Protein AF-A0A7V9E4V5-F1 (afdb_monomer)

Radius of gyration: 29.4 Å; Cα contacts (8 Å, |Δi|>4): 442; chains: 1; bounding box: 61×44×85 Å

Secondary structure (DSSP, 8-state):
-------BTB----HHHHHHHHHHHHTTS-TT----EE---SSTTSTTSHHHHHHT-TT-TTSHHHHHHHHHGGG-EEHHHHHHHTHHHHHT----HHHHHHHHTTPPPGGGBPPTTSS-TTSB-HHHHHHHHHHHHHHHHTTTSS-S--SPBPEEEEEEEESSSEETT--BEEEEEEEESSTT--PPP-SEEEEEETTEE-SS-EEPPTTSEEEPPPB--PPSEEEEEEEEE---SSB--EEEEEEEEEEPP-

Mean predicted aligned error: 14.16 Å

pLDDT: mean 85.59, std 14.86, range [28.33, 98.62]

Sequence (254 aa):
MNTNRKHAGDPLMDKDSIVPTLQEMAGRVPTGYFMPIGLTNGPDQGIGTAGHDAIVNLTKPDAVNVRMRAEFGSSYAEVRRYLVTDGLRVAGLEATLEDRQNIEDDIPPASLRVAPGGGNPAHLNDAGRRVTAAFLNERIRARGWVTVGEEKAASETVAFSTPNPSTKGQSMRVSVTVTSAAQTQSETPTGKIQFVVNGKPYGSPMTLKANGTLLSPQSSRLGVGTHFIRAEYSGDAIFGPSNSSFTHEVTAAP

Structure (mmCIF, N/CA/C/O backbone):
data_AF-A0A7V9E4V5-F1
#
_entry.id   AF-A0A7V9E4V5-F1
#
loop_
_atom_site.group_PDB
_atom_site.id
_atom_site.type_symbol
_atom_site.label_atom_id
_atom_site.label_alt_id
_atom_site.label_comp_id
_atom_site.label_asym_id
_atom_site.label_entity_id
_atom_site.label_seq_id
_atom_site.pdbx_PDB_ins_code
_atom_site.Cartn_x
_atom_site.Cartn_y
_atom_site.Cartn_z
_atom_site.occupancy
_atom_site.B_iso_or_equiv
_atom_site.auth_seq_id
_atom_site.auth_comp_id
_atom_site.auth_asym_id
_atom_site.auth_atom_id
_atom_site.pdbx_PDB_model_num
ATOM 1 N N . MET A 1 1 ? -3.814 -22.939 -14.344 1.00 31.19 1 MET A N 1
ATOM 2 C CA . MET A 1 1 ? -2.547 -23.408 -13.741 1.00 31.19 1 MET A CA 1
ATOM 3 C C . MET A 1 1 ? -1.412 -22.722 -14.477 1.00 31.19 1 MET A C 1
ATOM 5 O O . MET A 1 1 ? -1.300 -22.894 -15.680 1.00 31.19 1 MET A O 1
ATOM 9 N N . ASN A 1 2 ? -0.684 -21.852 -13.781 1.00 28.33 2 ASN A N 1
ATOM 10 C CA . ASN A 1 2 ? 0.340 -20.975 -14.341 1.00 28.33 2 ASN A CA 1
ATOM 11 C C . ASN A 1 2 ? 1.705 -21.663 -14.193 1.00 28.33 2 ASN A C 1
ATOM 13 O O . ASN A 1 2 ? 2.162 -21.850 -13.067 1.00 28.33 2 ASN A O 1
ATOM 17 N N . THR A 1 3 ? 2.332 -22.084 -15.291 1.00 32.09 3 THR A N 1
ATOM 18 C CA . THR A 1 3 ? 3.691 -22.639 -15.258 1.00 32.09 3 THR A CA 1
ATOM 19 C C . THR A 1 3 ? 4.656 -21.647 -15.885 1.00 32.09 3 THR A C 1
ATOM 21 O O . THR A 1 3 ? 4.879 -21.665 -17.092 1.00 32.09 3 THR A O 1
ATOM 24 N N . ASN A 1 4 ? 5.282 -20.827 -15.0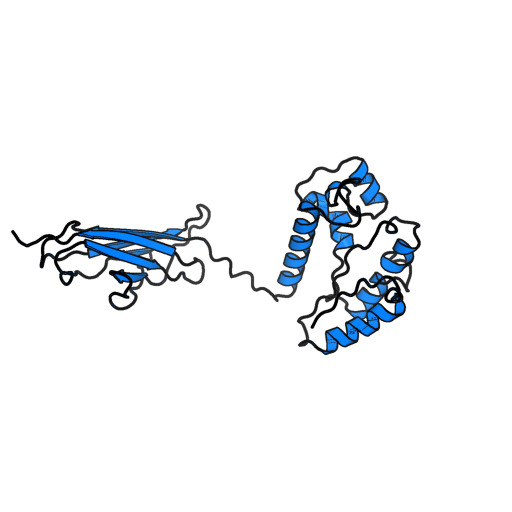39 1.00 35.34 4 ASN A N 1
ATOM 25 C CA . ASN A 1 4 ? 6.598 -20.267 -15.332 1.00 35.34 4 ASN A CA 1
ATOM 26 C C . ASN A 1 4 ? 7.592 -21.437 -15.418 1.00 35.34 4 ASN A C 1
ATOM 28 O O . ASN A 1 4 ? 8.194 -21.832 -14.420 1.00 35.34 4 ASN A O 1
ATOM 32 N N . ARG A 1 5 ? 7.729 -22.037 -16.603 1.00 36.16 5 ARG A N 1
ATOM 33 C CA . ARG A 1 5 ? 8.779 -23.016 -16.885 1.00 36.16 5 ARG A CA 1
ATOM 34 C C . ARG A 1 5 ? 10.072 -22.273 -17.190 1.00 36.16 5 ARG A C 1
ATOM 36 O O . ARG A 1 5 ? 10.269 -21.765 -18.284 1.00 36.16 5 ARG A O 1
ATOM 43 N N . LYS A 1 6 ? 10.988 -22.278 -16.225 1.00 41.62 6 LYS A N 1
ATOM 44 C CA . LYS A 1 6 ? 12.411 -22.401 -16.546 1.00 41.62 6 LYS A CA 1
ATOM 45 C C . LYS A 1 6 ? 12.689 -23.892 -16.744 1.00 41.62 6 LYS A C 1
ATOM 47 O O . LYS A 1 6 ? 13.015 -24.578 -15.780 1.00 41.62 6 LYS A O 1
ATOM 52 N N . HIS A 1 7 ? 12.526 -24.404 -17.961 1.00 35.44 7 HIS A N 1
ATOM 53 C CA . HIS A 1 7 ? 13.175 -25.653 -18.352 1.00 35.44 7 HIS A CA 1
ATOM 54 C C . HIS A 1 7 ? 14.399 -25.306 -19.188 1.00 35.44 7 HIS A C 1
ATOM 56 O O . HIS A 1 7 ? 14.300 -24.661 -20.227 1.00 35.44 7 HIS A O 1
ATOM 62 N N . ALA A 1 8 ? 15.569 -25.712 -18.699 1.00 33.88 8 ALA A N 1
ATOM 63 C CA . ALA A 1 8 ? 16.767 -25.767 -19.514 1.00 33.88 8 ALA A CA 1
ATOM 64 C C . ALA A 1 8 ? 16.475 -26.695 -20.706 1.00 33.88 8 ALA A C 1
ATOM 66 O O . ALA A 1 8 ? 16.274 -27.891 -20.504 1.00 33.88 8 ALA A O 1
ATOM 67 N N . GLY A 1 9 ? 16.376 -26.129 -21.911 1.00 37.72 9 GLY A N 1
ATOM 68 C CA . GLY A 1 9 ? 16.110 -26.868 -23.149 1.00 37.72 9 GLY A CA 1
ATOM 69 C C . GLY A 1 9 ? 14.864 -26.436 -23.930 1.00 37.72 9 GLY A C 1
ATOM 70 O O . GLY A 1 9 ? 14.785 -26.767 -25.108 1.00 37.72 9 GLY A O 1
ATOM 71 N N . ASP A 1 10 ? 13.940 -25.667 -23.342 1.00 41.62 10 ASP A N 1
ATOM 72 C CA . ASP A 1 10 ? 12.919 -24.977 -24.144 1.00 41.62 10 ASP A CA 1
ATOM 73 C C . ASP A 1 10 ? 13.597 -23.798 -24.863 1.00 41.62 10 ASP A C 1
ATOM 75 O O . ASP A 1 10 ? 14.379 -23.082 -24.220 1.00 41.62 10 ASP A O 1
ATOM 79 N N . PRO A 1 11 ? 13.357 -23.578 -26.174 1.00 41.12 11 PRO A N 1
ATOM 80 C CA . PRO A 1 11 ? 13.863 -22.386 -26.831 1.00 41.12 11 PRO A CA 1
ATOM 81 C C . PRO A 1 11 ? 13.361 -21.194 -26.026 1.00 41.12 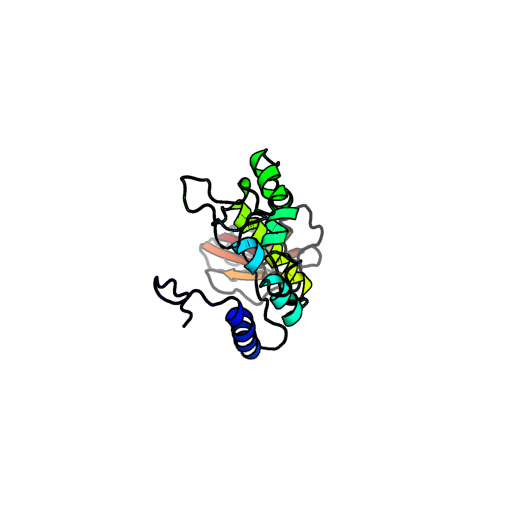11 PRO A C 1
ATOM 83 O O . PRO A 1 11 ? 12.164 -21.089 -25.740 1.00 41.12 11 PRO A O 1
ATOM 86 N N . LEU A 1 12 ? 14.296 -20.335 -25.605 1.00 47.41 12 LEU A N 1
ATOM 87 C CA . LEU A 1 12 ? 13.962 -19.012 -25.093 1.00 47.41 12 LEU A CA 1
ATOM 88 C C . LEU A 1 12 ? 12.853 -18.473 -25.983 1.00 47.41 12 LEU A C 1
ATOM 90 O O . LEU A 1 12 ? 12.985 -18.548 -27.204 1.00 47.41 12 LEU A O 1
ATOM 94 N N . MET A 1 13 ? 11.762 -18.018 -25.371 1.00 53.91 13 MET A N 1
ATOM 95 C CA . MET A 1 13 ? 10.663 -17.404 -26.095 1.00 53.91 13 MET A CA 1
ATOM 96 C C . MET A 1 13 ? 11.270 -16.385 -27.055 1.00 53.91 13 MET A C 1
ATOM 98 O O . MET A 1 13 ? 11.841 -15.386 -26.613 1.00 53.91 13 MET A O 1
ATOM 102 N N . ASP A 1 14 ? 11.263 -16.724 -28.344 1.00 71.69 14 ASP A N 1
ATOM 103 C CA . ASP A 1 14 ? 11.928 -15.927 -29.361 1.00 71.69 14 ASP A CA 1
ATOM 104 C C . ASP A 1 14 ? 11.329 -14.526 -29.292 1.00 71.69 14 ASP A C 1
ATOM 106 O O . ASP A 1 14 ? 10.117 -14.392 -29.079 1.00 71.69 14 ASP A O 1
ATOM 110 N N . LYS A 1 15 ? 12.150 -13.482 -29.437 1.00 72.62 15 LYS A N 1
ATOM 111 C CA . LYS A 1 15 ? 11.683 -12.093 -29.324 1.00 72.62 15 LYS A CA 1
ATOM 112 C C . LYS A 1 15 ? 10.497 -11.832 -30.257 1.00 72.62 15 LYS A C 1
ATOM 114 O O . LYS A 1 15 ? 9.609 -11.046 -29.926 1.00 72.62 15 LYS A O 1
ATOM 119 N N . ASP A 1 16 ? 10.436 -12.570 -31.366 1.00 81.12 16 ASP A N 1
ATOM 120 C CA . ASP A 1 16 ? 9.360 -12.506 -32.345 1.00 81.12 16 ASP A CA 1
ATOM 121 C C . ASP A 1 16 ? 8.036 -13.110 -31.870 1.00 81.12 16 ASP A C 1
ATOM 123 O O . ASP A 1 16 ? 6.979 -12.623 -32.272 1.00 81.12 16 ASP A O 1
ATOM 127 N N . SER A 1 17 ? 8.073 -14.054 -30.929 1.00 82.06 17 SER A N 1
ATOM 128 C CA . SER A 1 17 ? 6.900 -14.720 -30.344 1.00 82.06 17 SER A CA 1
ATOM 129 C C . SER A 1 17 ? 6.273 -13.993 -29.143 1.00 82.06 17 SER A C 1
ATOM 131 O O . SER A 1 17 ? 5.125 -14.270 -28.779 1.00 82.06 17 SER A O 1
ATOM 133 N N . ILE A 1 18 ? 6.988 -13.040 -28.532 1.00 83.56 18 ILE A N 1
ATOM 134 C CA . ILE A 1 18 ? 6.559 -12.382 -27.286 1.00 83.56 18 ILE A CA 1
ATOM 135 C C . ILE A 1 18 ? 5.277 -11.562 -27.488 1.00 83.56 18 ILE A C 1
ATOM 137 O O . ILE A 1 18 ? 4.320 -11.708 -26.725 1.00 83.56 18 ILE A O 1
ATOM 141 N N . VAL A 1 19 ? 5.245 -10.704 -28.513 1.00 86.88 19 VAL A N 1
ATOM 142 C CA . VAL A 1 19 ? 4.093 -9.823 -28.774 1.00 86.88 19 VAL A CA 1
ATOM 143 C C . VAL A 1 19 ? 2.829 -10.624 -29.122 1.00 86.88 19 VAL A C 1
ATOM 145 O O . VAL A 1 19 ? 1.825 -10.412 -28.439 1.00 86.88 19 VAL A O 1
ATOM 148 N N . PRO A 1 20 ? 2.863 -11.592 -30.065 1.00 88.06 20 PRO A N 1
ATOM 149 C CA . PRO A 1 20 ? 1.703 -12.440 -30.358 1.00 88.06 20 PRO A CA 1
ATOM 150 C C . PRO A 1 20 ? 1.135 -13.151 -29.127 1.00 88.06 20 PRO A C 1
ATOM 152 O O . PRO A 1 20 ? -0.077 -13.185 -28.920 1.00 88.06 20 PRO A O 1
ATOM 155 N N . THR A 1 21 ? 2.008 -13.667 -28.260 1.00 88.06 21 THR A N 1
ATOM 156 C CA . THR A 1 21 ? 1.562 -14.353 -27.041 1.00 88.06 21 THR A CA 1
ATOM 157 C C . THR A 1 21 ? 0.840 -13.395 -26.095 1.00 88.06 21 THR A C 1
ATOM 159 O O . THR A 1 21 ? -0.207 -13.727 -25.539 1.00 88.06 21 THR A O 1
ATOM 162 N N . LEU A 1 22 ? 1.364 -12.183 -25.903 1.00 87.62 22 LEU A N 1
ATOM 163 C CA . LEU A 1 22 ? 0.723 -11.208 -25.023 1.00 87.62 22 LEU A CA 1
ATOM 164 C C . LEU A 1 22 ? -0.592 -10.673 -25.590 1.00 87.62 22 LEU A C 1
ATOM 166 O O . LEU A 1 22 ? -1.492 -10.384 -24.803 1.00 87.62 22 LEU A O 1
ATOM 170 N N . GLN A 1 23 ? -0.743 -10.591 -26.914 1.00 88.25 23 GLN A N 1
ATOM 171 C CA . GLN A 1 23 ? -2.032 -10.292 -27.546 1.00 88.25 23 GLN A CA 1
ATOM 172 C C . GLN A 1 23 ? -3.068 -11.377 -27.224 1.00 88.25 23 GLN A C 1
ATOM 174 O O . GLN A 1 23 ? -4.185 -11.057 -26.818 1.00 88.25 23 GLN A O 1
ATOM 179 N N . GLU A 1 24 ? -2.692 -12.657 -27.322 1.00 89.56 24 GLU A N 1
ATOM 180 C CA . GLU A 1 24 ? -3.571 -13.776 -26.956 1.00 89.56 24 GLU A CA 1
ATOM 181 C C . GLU A 1 24 ? -3.987 -13.703 -25.478 1.00 89.56 24 GLU A C 1
ATOM 183 O O . GLU A 1 24 ? -5.158 -13.882 -25.139 1.00 89.56 24 GLU A O 1
ATOM 188 N N . MET A 1 25 ? -3.042 -13.395 -24.586 1.00 87.75 25 MET A N 1
ATOM 189 C CA . MET A 1 25 ? -3.323 -13.225 -23.159 1.00 87.75 25 MET A CA 1
ATOM 190 C C . MET A 1 25 ? -4.234 -12.022 -22.889 1.00 87.75 25 MET A C 1
ATOM 192 O O . MET A 1 25 ? -5.170 -12.135 -22.098 1.00 87.75 25 MET A O 1
ATOM 196 N N . ALA A 1 26 ? -3.994 -10.888 -23.553 1.00 85.44 26 ALA A N 1
ATOM 197 C CA . ALA A 1 26 ? -4.815 -9.687 -23.426 1.00 85.44 26 ALA A CA 1
ATOM 198 C C . ALA A 1 26 ? -6.248 -9.915 -23.938 1.00 85.44 26 ALA A C 1
ATOM 200 O O . ALA A 1 26 ? -7.198 -9.438 -23.325 1.00 85.44 26 ALA A O 1
ATOM 201 N N . GLY A 1 27 ? -6.425 -10.714 -24.995 1.00 85.88 27 GLY A N 1
ATOM 202 C CA . GLY A 1 27 ? -7.744 -11.095 -25.511 1.00 85.88 27 GLY A CA 1
ATOM 203 C C . GLY A 1 27 ? -8.573 -11.967 -24.558 1.00 85.88 27 GLY A C 1
ATOM 204 O O . GLY A 1 27 ? -9.780 -12.102 -24.747 1.00 85.88 27 GLY A O 1
ATOM 205 N N . ARG A 1 28 ? -7.955 -12.551 -23.521 1.00 87.94 28 ARG A N 1
ATOM 206 C CA . ARG A 1 28 ? -8.626 -13.395 -22.514 1.00 87.94 28 ARG A CA 1
ATOM 207 C C . ARG A 1 28 ? -9.097 -12.636 -21.276 1.00 87.94 28 ARG A C 1
ATOM 209 O O . ARG A 1 28 ? -9.729 -13.245 -20.413 1.00 87.94 28 ARG A O 1
ATOM 216 N N . VAL A 1 29 ? -8.786 -11.348 -21.151 1.00 82.62 29 VAL A N 1
ATOM 217 C CA . VAL A 1 29 ? -9.169 -10.535 -19.989 1.00 82.62 29 VAL A CA 1
ATOM 218 C C . VAL A 1 29 ? -10.148 -9.427 -20.382 1.00 82.62 29 VAL A C 1
ATOM 220 O O . VAL A 1 29 ? -10.146 -8.994 -21.535 1.00 82.62 29 VAL A O 1
ATOM 223 N N . PRO A 1 30 ? -10.998 -8.946 -19.451 1.00 72.19 30 PRO A N 1
ATOM 224 C CA . PRO A 1 30 ? -11.880 -7.820 -19.726 1.00 72.19 30 PRO A CA 1
ATOM 225 C C . PRO A 1 30 ? -11.095 -6.610 -20.239 1.00 72.19 30 PRO A C 1
ATOM 227 O O . PRO A 1 30 ? -10.013 -6.283 -19.737 1.00 72.19 30 PRO A O 1
ATOM 230 N N . THR A 1 31 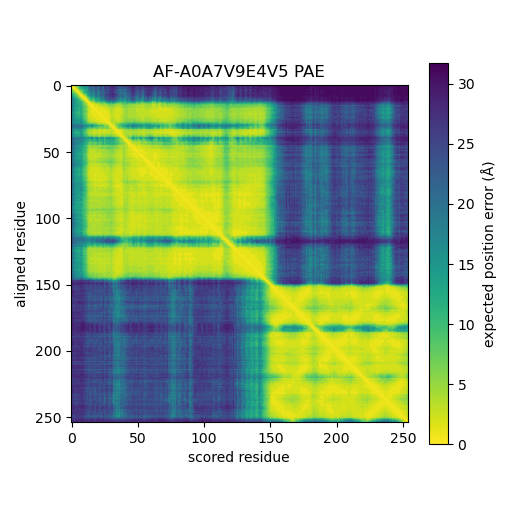? -11.659 -5.929 -21.234 1.00 68.00 31 THR A N 1
ATOM 231 C CA . THR A 1 31 ? -11.061 -4.739 -21.842 1.00 68.00 31 THR A CA 1
ATOM 232 C C . THR A 1 31 ? -10.723 -3.702 -20.772 1.00 68.00 31 THR A C 1
ATOM 234 O O . THR A 1 31 ? -11.595 -3.300 -20.004 1.00 68.00 31 THR A O 1
ATOM 237 N N . GLY A 1 32 ? -9.462 -3.265 -20.731 1.00 65.94 32 GLY A N 1
ATOM 238 C CA . GLY A 1 32 ? -9.001 -2.214 -19.820 1.00 65.94 32 GLY A CA 1
ATOM 239 C C . GLY A 1 32 ? -8.363 -2.683 -18.508 1.00 65.94 32 GLY A C 1
ATOM 240 O O . GLY A 1 32 ? -7.967 -1.818 -17.735 1.00 65.94 32 GLY A O 1
ATOM 241 N N . TYR A 1 33 ? -8.201 -3.993 -18.270 1.00 75.44 33 TYR A N 1
ATOM 242 C CA . TYR A 1 33 ? -7.586 -4.550 -17.046 1.00 75.44 33 TYR A CA 1
ATOM 243 C C . TYR A 1 33 ? -6.310 -5.370 -17.296 1.00 75.44 33 TYR A C 1
ATOM 245 O O . TYR A 1 33 ? -6.050 -6.365 -16.620 1.00 75.44 33 TYR A O 1
ATOM 253 N N . PHE A 1 34 ? -5.486 -4.970 -18.264 1.00 86.44 34 PHE A N 1
ATOM 254 C CA . PHE A 1 34 ? -4.180 -5.592 -18.485 1.00 86.44 34 PHE A CA 1
ATOM 255 C C . PHE A 1 34 ? -3.063 -4.556 -18.530 1.00 86.44 34 PHE A C 1
ATOM 257 O O . PHE A 1 34 ? -3.222 -3.454 -19.053 1.00 86.44 34 PHE A O 1
ATOM 264 N N . MET A 1 35 ? -1.915 -4.926 -17.970 1.00 88.81 35 MET A N 1
ATOM 265 C CA . MET A 1 35 ? -0.687 -4.141 -18.008 1.00 88.81 35 MET A CA 1
ATOM 266 C C . MET A 1 35 ? 0.461 -5.095 -18.318 1.00 88.81 35 MET A C 1
ATOM 268 O O . MET A 1 35 ? 0.899 -5.813 -17.418 1.00 88.81 35 MET A O 1
ATOM 272 N N . PRO A 1 36 ? 0.951 -5.154 -19.565 1.00 89.44 36 PRO A N 1
ATOM 273 C CA . PRO A 1 36 ? 2.170 -5.882 -19.857 1.00 89.44 36 PRO A CA 1
ATOM 274 C C . PRO A 1 36 ? 3.335 -5.125 -19.215 1.00 89.44 36 PRO A C 1
ATOM 276 O O . PRO A 1 36 ? 3.460 -3.906 -19.372 1.00 89.44 36 PRO A O 1
ATOM 279 N N . ILE A 1 37 ? 4.153 -5.844 -18.449 1.00 87.12 37 ILE A N 1
ATOM 280 C CA . ILE A 1 37 ? 5.239 -5.262 -17.661 1.00 87.12 37 ILE A CA 1
ATOM 281 C C . ILE A 1 37 ? 6.570 -5.729 -18.237 1.00 87.12 37 ILE A C 1
ATOM 283 O O . ILE A 1 37 ? 6.878 -6.920 -18.227 1.00 87.12 37 ILE A O 1
ATOM 287 N N . GLY A 1 38 ? 7.371 -4.774 -18.702 1.00 83.88 38 GLY A N 1
ATOM 288 C CA . GLY A 1 38 ? 8.771 -4.995 -19.036 1.00 83.88 38 GLY A CA 1
ATOM 289 C C . GLY A 1 38 ? 9.636 -4.864 -17.787 1.00 83.88 38 GLY A C 1
ATOM 290 O O . GLY A 1 38 ? 9.752 -3.770 -17.226 1.00 83.88 38 GLY A O 1
ATOM 291 N N . LEU A 1 39 ? 10.254 -5.965 -17.359 1.00 77.62 39 LEU A N 1
ATOM 292 C CA . LEU A 1 39 ? 11.250 -5.991 -16.287 1.00 77.62 39 LEU A CA 1
ATOM 293 C C . LEU A 1 39 ? 12.584 -6.520 -16.825 1.00 77.62 39 LEU A C 1
ATOM 295 O O . LEU A 1 39 ? 12.635 -7.263 -17.801 1.00 77.62 39 LEU A O 1
ATOM 299 N N . THR A 1 40 ? 13.667 -6.120 -16.171 1.00 67.88 40 THR A N 1
ATOM 300 C CA . THR A 1 40 ? 15.037 -6.539 -16.466 1.00 67.88 40 THR A CA 1
ATOM 301 C C . THR A 1 40 ? 15.229 -8.049 -16.475 1.00 67.88 40 THR A C 1
ATOM 303 O O . THR A 1 40 ? 14.746 -8.749 -15.584 1.00 67.88 40 THR A O 1
ATOM 306 N N . ASN A 1 41 ? 16.044 -8.524 -17.416 1.00 60.53 41 ASN A N 1
ATOM 307 C CA . ASN A 1 41 ? 16.534 -9.892 -17.457 1.00 60.53 41 ASN A CA 1
ATOM 308 C C . ASN A 1 41 ? 18.039 -9.924 -17.788 1.00 60.53 41 ASN A C 1
ATOM 310 O O . ASN A 1 41 ? 18.448 -9.568 -18.888 1.00 60.53 41 ASN A O 1
ATOM 314 N N . GLY A 1 42 ? 18.868 -10.306 -16.816 1.00 61.25 42 GLY A N 1
ATOM 315 C CA . GLY A 1 42 ? 20.248 -10.754 -17.045 1.00 61.25 42 GLY A CA 1
ATOM 316 C C . GLY A 1 42 ? 21.360 -9.697 -17.211 1.00 61.25 42 GLY A C 1
ATOM 317 O O . GLY A 1 42 ? 21.079 -8.502 -17.284 1.00 61.25 42 GLY A O 1
ATOM 318 N N . PRO A 1 43 ? 22.625 -10.164 -17.246 1.00 60.53 43 PRO A N 1
ATOM 319 C CA . PRO A 1 43 ? 23.842 -9.345 -17.338 1.00 60.53 43 PRO A CA 1
ATOM 320 C C . PRO A 1 43 ? 24.083 -8.693 -18.716 1.00 60.53 43 PRO A C 1
ATOM 322 O O . PRO A 1 43 ? 24.804 -7.703 -18.784 1.00 60.53 43 PRO A O 1
ATOM 325 N N . ASP A 1 44 ? 23.442 -9.165 -19.791 1.00 71.88 44 ASP A N 1
ATOM 326 C CA . ASP A 1 44 ? 23.601 -8.639 -21.162 1.00 71.88 44 ASP A CA 1
ATOM 327 C C . ASP A 1 44 ? 22.710 -7.411 -21.436 1.00 71.88 44 ASP A C 1
ATOM 329 O O . ASP A 1 44 ? 21.965 -7.363 -22.413 1.00 71.88 44 ASP A O 1
ATOM 333 N N . GLN A 1 45 ? 22.715 -6.437 -20.525 1.00 75.38 45 GLN A N 1
ATOM 334 C CA . GLN A 1 45 ? 21.817 -5.274 -20.575 1.00 75.38 45 GLN A CA 1
ATOM 335 C C . GLN A 1 45 ? 22.506 -3.933 -20.783 1.00 75.38 45 GLN A C 1
ATOM 337 O O . GLN A 1 45 ? 21.800 -2.937 -20.937 1.00 75.38 45 GLN A O 1
ATOM 342 N N . GLY A 1 46 ? 23.836 -3.891 -20.753 1.00 83.31 46 GLY A N 1
ATOM 343 C CA . GLY A 1 46 ? 24.583 -2.663 -21.001 1.00 83.31 46 GLY A CA 1
ATOM 344 C C . GLY A 1 46 ? 24.501 -2.229 -22.456 1.00 83.31 46 GLY A C 1
ATOM 345 O O . GLY A 1 46 ? 24.383 -3.071 -23.354 1.00 83.31 46 GLY A O 1
ATOM 346 N N . ILE A 1 47 ? 24.593 -0.922 -22.689 1.00 87.50 47 ILE A N 1
ATOM 347 C CA . ILE A 1 47 ? 24.742 -0.363 -24.037 1.00 87.50 47 ILE A CA 1
ATOM 348 C C . ILE A 1 47 ? 25.857 -1.110 -24.790 1.00 87.50 47 ILE A C 1
ATOM 350 O O . ILE A 1 47 ? 26.939 -1.352 -24.260 1.00 87.50 47 ILE A O 1
ATOM 354 N N . GLY A 1 48 ? 25.574 -1.504 -26.035 1.00 85.62 48 GLY A N 1
ATOM 355 C CA . GLY A 1 48 ? 26.513 -2.232 -26.897 1.00 85.62 48 GLY A CA 1
ATOM 356 C C . GLY A 1 48 ? 26.465 -3.760 -26.775 1.00 85.62 48 GLY A C 1
ATOM 357 O O . GLY A 1 48 ? 27.142 -4.450 -27.536 1.00 85.62 48 GLY A O 1
ATOM 358 N N . THR A 1 49 ? 25.653 -4.311 -25.870 1.00 86.12 49 THR A N 1
ATOM 359 C CA . THR A 1 49 ? 25.409 -5.761 -25.790 1.00 86.12 49 THR A CA 1
ATOM 360 C C . THR A 1 49 ? 24.277 -6.202 -26.726 1.00 86.12 49 THR A C 1
ATOM 362 O O . THR A 1 49 ? 23.348 -5.446 -27.011 1.00 86.12 49 THR A O 1
ATOM 365 N N . ALA A 1 50 ? 24.305 -7.464 -27.169 1.00 83.56 50 ALA A N 1
ATOM 366 C CA . ALA A 1 50 ? 23.243 -8.027 -28.011 1.00 83.56 50 ALA A CA 1
ATOM 367 C C . ALA A 1 50 ? 21.875 -8.063 -27.301 1.00 83.56 50 ALA A C 1
ATOM 369 O O . ALA A 1 50 ? 20.839 -7.887 -27.943 1.00 83.56 50 ALA A O 1
ATOM 370 N N . GLY A 1 51 ? 21.861 -8.267 -25.978 1.00 81.00 51 GLY A N 1
ATOM 371 C CA . GLY A 1 51 ? 20.634 -8.252 -25.181 1.00 81.00 51 GLY A CA 1
ATOM 372 C C . GLY A 1 51 ? 20.031 -6.851 -25.050 1.00 81.00 51 GLY A C 1
ATOM 373 O O . GLY A 1 51 ? 18.812 -6.701 -25.176 1.00 81.00 51 GLY A O 1
ATOM 374 N N . HIS A 1 52 ? 20.862 -5.813 -24.890 1.00 85.56 52 HIS A N 1
ATOM 375 C CA . HIS A 1 52 ? 20.408 -4.418 -24.944 1.00 85.56 52 HIS A CA 1
ATOM 376 C C . HIS A 1 52 ? 19.781 -4.088 -26.297 1.00 85.56 52 HIS A C 1
ATOM 378 O O . HIS A 1 52 ? 18.655 -3.594 -26.330 1.00 85.56 52 HIS A O 1
ATOM 384 N N . ASP A 1 53 ? 20.434 -4.457 -27.400 1.00 87.06 53 ASP A N 1
ATOM 385 C CA . ASP A 1 53 ? 19.907 -4.242 -28.752 1.00 87.06 53 ASP A CA 1
ATOM 386 C C . ASP A 1 53 ? 18.582 -4.979 -28.999 1.00 87.06 53 ASP A C 1
ATOM 388 O O . ASP A 1 53 ? 17.658 -4.416 -29.585 1.00 87.06 53 ASP A O 1
ATOM 392 N N . ALA A 1 54 ? 18.460 -6.221 -28.526 1.00 84.00 54 ALA A N 1
ATOM 393 C CA . ALA A 1 54 ? 17.267 -7.034 -28.739 1.00 84.00 54 ALA A CA 1
ATOM 394 C C . ALA A 1 54 ? 16.057 -6.584 -27.904 1.00 84.00 54 ALA A C 1
ATOM 396 O O . ALA A 1 54 ? 14.915 -6.778 -28.325 1.00 84.00 54 ALA A O 1
ATOM 397 N N . ILE A 1 55 ? 16.276 -6.020 -26.714 1.00 83.19 55 ILE A N 1
ATOM 398 C CA . ILE A 1 55 ? 15.197 -5.747 -25.754 1.00 83.19 55 ILE A CA 1
ATOM 399 C C . ILE A 1 55 ? 14.938 -4.249 -25.602 1.00 83.19 55 ILE A C 1
ATOM 401 O O . ILE A 1 55 ? 13.782 -3.826 -25.615 1.00 83.19 55 ILE A O 1
ATOM 405 N N . VAL A 1 56 ? 15.995 -3.455 -25.438 1.00 85.12 56 VAL A N 1
ATOM 406 C CA . VAL A 1 56 ? 15.932 -2.101 -24.872 1.00 85.12 56 VAL A CA 1
ATOM 407 C C . VAL A 1 56 ? 16.168 -1.015 -25.910 1.00 85.12 56 VAL A C 1
ATOM 409 O O . VAL A 1 56 ? 15.524 0.030 -25.829 1.00 85.12 56 VAL A O 1
ATOM 412 N N . ASN A 1 57 ? 17.085 -1.227 -26.856 1.00 87.81 57 ASN A N 1
ATOM 413 C CA . ASN A 1 57 ? 17.548 -0.186 -27.764 1.00 87.81 57 ASN A CA 1
ATOM 414 C C . ASN A 1 57 ? 16.392 0.400 -28.591 1.00 87.81 57 ASN A C 1
ATOM 416 O O . ASN A 1 57 ? 15.948 -0.169 -29.585 1.00 87.81 57 ASN A O 1
ATOM 420 N N . LEU A 1 58 ? 15.937 1.592 -28.198 1.00 84.12 58 LEU A N 1
ATOM 421 C CA . LEU A 1 58 ? 14.778 2.255 -28.799 1.00 84.12 58 LEU A CA 1
ATOM 422 C C . LEU A 1 58 ? 15.022 2.718 -30.243 1.00 84.12 58 LEU A C 1
ATOM 424 O O . LEU A 1 58 ? 14.077 3.106 -30.924 1.00 84.12 58 LEU A O 1
ATOM 428 N N . THR A 1 59 ? 16.271 2.684 -30.713 1.00 88.88 59 THR A N 1
ATOM 429 C CA . THR A 1 59 ? 16.617 2.983 -32.110 1.00 88.88 59 THR A CA 1
ATOM 430 C C . THR A 1 59 ? 16.440 1.776 -33.034 1.00 88.88 59 THR A C 1
ATOM 432 O O . THR A 1 59 ? 16.430 1.942 -34.253 1.00 88.88 59 THR A O 1
ATOM 435 N N . LYS A 1 60 ? 16.278 0.567 -32.478 1.00 89.31 60 LYS A N 1
ATOM 436 C CA . LYS A 1 60 ? 16.058 -0.677 -33.220 1.00 89.31 60 LYS A CA 1
ATOM 437 C C . LYS A 1 60 ? 14.552 -0.950 -33.329 1.00 89.31 60 LYS A C 1
ATOM 439 O O . LYS A 1 60 ? 13.915 -1.210 -32.308 1.00 89.31 60 LYS A O 1
ATOM 444 N N . PRO A 1 61 ? 13.951 -0.917 -34.534 1.00 89.38 61 PRO A N 1
ATOM 445 C CA . PRO A 1 61 ? 12.510 -1.138 -34.698 1.00 89.38 61 PRO A CA 1
ATOM 446 C C . PRO A 1 61 ? 12.029 -2.515 -34.221 1.00 89.38 61 PRO A C 1
ATOM 448 O O . PRO A 1 61 ? 10.871 -2.677 -33.843 1.00 89.38 61 PRO A O 1
ATOM 451 N N . ASP A 1 62 ? 12.915 -3.509 -34.243 1.00 86.56 62 ASP A N 1
ATOM 452 C CA . ASP A 1 62 ? 12.651 -4.892 -33.858 1.00 86.56 62 ASP A CA 1
ATOM 453 C C . ASP A 1 62 ? 12.915 -5.178 -32.370 1.00 86.56 62 ASP A C 1
ATOM 455 O O . ASP A 1 62 ? 12.661 -6.298 -31.915 1.00 86.56 62 ASP A O 1
ATOM 459 N N . ALA A 1 63 ? 13.381 -4.188 -31.598 1.00 87.94 63 ALA A N 1
ATOM 460 C CA . ALA A 1 63 ? 13.559 -4.338 -30.161 1.00 87.94 63 ALA A CA 1
ATOM 461 C C . ALA A 1 63 ? 12.217 -4.588 -29.460 1.00 87.94 63 ALA A C 1
ATOM 463 O O . ALA A 1 63 ? 11.195 -3.962 -29.770 1.00 87.94 63 ALA A O 1
ATOM 464 N N . VAL A 1 64 ? 12.221 -5.477 -28.463 1.00 87.69 64 VAL A N 1
ATOM 465 C CA . VAL A 1 64 ? 11.004 -5.878 -27.736 1.00 87.69 64 VAL A CA 1
ATOM 466 C C . VAL A 1 64 ? 10.275 -4.664 -27.157 1.00 87.69 64 VAL A C 1
ATOM 468 O O . VAL A 1 64 ? 9.071 -4.537 -27.361 1.00 87.69 64 VAL A O 1
ATOM 471 N N . ASN A 1 65 ? 10.973 -3.725 -26.509 1.00 87.94 65 ASN A N 1
ATOM 472 C CA . ASN A 1 65 ? 10.334 -2.543 -25.922 1.00 87.94 65 ASN A CA 1
ATOM 473 C C . ASN A 1 65 ? 9.674 -1.633 -26.965 1.00 87.94 65 ASN A C 1
ATOM 475 O O . ASN A 1 65 ? 8.615 -1.068 -26.687 1.00 87.94 65 ASN A O 1
ATOM 479 N N . VAL A 1 66 ? 10.257 -1.505 -28.161 1.00 90.81 66 VAL A N 1
ATOM 480 C CA . VAL A 1 66 ? 9.669 -0.721 -29.258 1.00 90.81 66 VAL A CA 1
ATOM 481 C C . VAL A 1 66 ? 8.376 -1.377 -29.728 1.00 90.81 66 VAL A C 1
ATOM 483 O O . VAL A 1 66 ? 7.337 -0.719 -29.796 1.00 90.81 66 VAL A O 1
ATOM 486 N N . ARG A 1 67 ? 8.406 -2.693 -29.953 1.00 92.19 67 ARG A N 1
ATOM 487 C CA . ARG A 1 67 ? 7.235 -3.462 -30.389 1.00 92.19 67 ARG A CA 1
ATOM 488 C C . ARG A 1 67 ? 6.120 -3.472 -29.342 1.00 92.19 67 ARG A C 1
ATOM 490 O O . ARG A 1 67 ? 4.965 -3.265 -29.689 1.00 92.19 67 ARG A O 1
ATOM 497 N N . MET A 1 68 ? 6.454 -3.637 -28.061 1.00 91.56 68 MET A N 1
ATOM 498 C CA . MET A 1 68 ? 5.482 -3.588 -26.960 1.00 91.56 68 MET A CA 1
ATOM 499 C C . MET A 1 68 ? 4.806 -2.224 -26.838 1.00 91.56 68 MET A C 1
ATOM 501 O O . MET A 1 68 ? 3.602 -2.154 -26.603 1.00 91.56 68 MET A O 1
ATOM 505 N N . ARG A 1 69 ? 5.568 -1.133 -26.995 1.00 91.31 69 ARG A N 1
ATOM 506 C CA . ARG A 1 69 ? 5.020 0.231 -26.985 1.00 91.31 69 ARG A CA 1
ATOM 507 C C . ARG A 1 69 ? 4.105 0.475 -28.181 1.00 91.31 69 ARG A C 1
ATOM 509 O O . ARG A 1 69 ? 3.063 1.095 -28.000 1.00 91.31 69 ARG A O 1
ATOM 516 N N . ALA A 1 70 ? 4.482 -0.007 -29.365 1.00 92.56 70 ALA A N 1
ATOM 517 C CA . ALA A 1 70 ? 3.658 0.104 -30.566 1.00 92.56 70 ALA A CA 1
ATOM 518 C C . ALA A 1 70 ? 2.340 -0.675 -30.429 1.00 92.56 70 ALA A C 1
ATOM 520 O O . ALA A 1 70 ? 1.289 -0.157 -30.787 1.00 92.56 70 ALA A O 1
ATOM 521 N N . GLU A 1 71 ? 2.398 -1.881 -29.862 1.00 91.94 71 GLU A N 1
ATOM 522 C CA . GLU A 1 71 ? 1.236 -2.756 -29.708 1.00 91.94 71 GLU A CA 1
ATOM 523 C C . GLU A 1 71 ? 0.293 -2.306 -28.584 1.00 91.94 71 GLU A C 1
ATOM 525 O O . GLU A 1 71 ? -0.911 -2.163 -28.775 1.00 91.94 71 GLU A O 1
ATOM 530 N N . PHE A 1 72 ? 0.829 -2.085 -27.382 1.00 90.12 72 PHE A N 1
ATOM 531 C CA . PHE A 1 72 ? 0.018 -1.912 -26.175 1.00 90.12 72 PHE A CA 1
ATOM 532 C C . PHE A 1 72 ? -0.082 -0.456 -25.711 1.00 90.12 72 PHE A C 1
ATOM 534 O O . PHE A 1 72 ? -0.800 -0.171 -24.750 1.00 90.12 72 PHE A O 1
ATOM 541 N N . GLY A 1 73 ? 0.628 0.475 -26.354 1.00 89.75 73 GLY A N 1
ATOM 542 C CA . GLY A 1 73 ? 0.549 1.907 -26.079 1.00 89.75 73 GLY A CA 1
ATOM 543 C C . GLY A 1 73 ? 0.674 2.243 -24.591 1.00 89.75 73 GLY A C 1
ATOM 544 O O . GLY A 1 73 ? 1.610 1.824 -23.906 1.00 89.75 73 GLY A O 1
ATOM 545 N N . SER A 1 74 ? -0.306 2.984 -24.068 1.00 84.88 74 SER A N 1
ATOM 546 C CA . SER A 1 74 ? -0.348 3.394 -22.661 1.00 84.88 74 SER A CA 1
ATOM 547 C C . SER A 1 74 ? -0.560 2.235 -21.680 1.00 84.88 74 SER A C 1
ATOM 549 O O . SER A 1 74 ? -0.309 2.418 -20.487 1.00 84.88 74 SER A O 1
ATOM 551 N N . SER A 1 75 ? -0.974 1.046 -22.135 1.00 87.19 75 SER A N 1
ATOM 552 C CA . SER A 1 75 ? -1.104 -0.165 -21.311 1.00 87.19 75 SER A CA 1
ATOM 553 C C . SER A 1 75 ? 0.247 -0.809 -20.995 1.00 87.19 75 SER A C 1
ATOM 555 O O . SER A 1 75 ? 0.382 -1.419 -19.935 1.00 87.19 75 SER A O 1
ATOM 557 N N . TYR A 1 76 ? 1.273 -0.615 -21.829 1.00 90.56 76 TYR A N 1
ATOM 558 C CA . TYR A 1 76 ? 2.625 -1.090 -21.534 1.00 90.56 76 TYR A CA 1
ATOM 559 C C . TYR A 1 76 ? 3.274 -0.285 -20.398 1.00 90.56 76 TYR A C 1
ATOM 561 O O . TYR A 1 76 ? 3.121 0.937 -20.304 1.00 90.56 76 TYR A O 1
ATOM 569 N N . ALA A 1 77 ? 4.002 -0.969 -19.515 1.00 90.38 77 ALA A N 1
ATOM 570 C CA . ALA A 1 77 ? 4.756 -0.346 -18.436 1.00 90.38 77 ALA A CA 1
ATOM 571 C C . ALA A 1 77 ? 6.180 -0.913 -18.371 1.00 90.38 77 ALA A C 1
ATOM 573 O O . ALA A 1 77 ? 6.384 -2.101 -18.129 1.00 90.38 77 ALA A O 1
ATOM 574 N N . GLU A 1 78 ? 7.174 -0.048 -18.563 1.00 89.44 78 GLU A N 1
ATOM 575 C CA . GLU A 1 78 ? 8.586 -0.428 -18.587 1.00 89.44 78 GLU A CA 1
ATOM 576 C C . GLU A 1 78 ? 9.270 -0.043 -17.270 1.00 89.44 78 GLU A C 1
ATOM 578 O O . GLU A 1 78 ? 9.725 1.086 -17.085 1.00 89.44 78 GLU A O 1
ATOM 583 N N . VAL A 1 79 ? 9.352 -1.000 -16.345 1.00 91.00 79 VAL A N 1
ATOM 584 C CA . VAL A 1 79 ? 9.912 -0.793 -14.998 1.00 91.00 79 VAL A CA 1
ATOM 585 C C . VAL A 1 79 ? 11.412 -0.508 -15.066 1.00 91.00 79 VAL A C 1
ATOM 587 O O . VAL A 1 79 ? 11.930 0.287 -14.286 1.00 91.00 79 VAL A O 1
ATOM 590 N N . ARG A 1 80 ? 12.122 -1.146 -16.008 1.00 88.56 80 ARG A N 1
ATOM 591 C CA . ARG A 1 80 ? 13.580 -1.011 -16.147 1.00 88.56 80 ARG A CA 1
ATOM 592 C C . ARG A 1 80 ? 14.004 0.446 -16.271 1.00 88.56 80 ARG A C 1
ATOM 594 O O . ARG A 1 80 ? 14.885 0.876 -15.536 1.00 88.56 80 ARG A O 1
ATOM 601 N N . ARG A 1 81 ? 13.388 1.201 -17.186 1.00 88.62 81 ARG A N 1
ATOM 602 C CA . ARG A 1 81 ? 13.764 2.599 -17.412 1.00 88.62 81 ARG A CA 1
ATOM 603 C C . ARG A 1 81 ? 13.590 3.430 -16.142 1.00 88.62 81 ARG A C 1
ATOM 605 O O . ARG A 1 81 ? 14.477 4.207 -15.821 1.00 88.62 81 ARG A O 1
ATOM 612 N N . TYR A 1 82 ? 12.514 3.190 -15.394 1.00 92.06 82 TYR A N 1
ATOM 613 C CA . TYR A 1 82 ? 12.254 3.860 -14.121 1.00 92.06 82 TYR A CA 1
ATOM 614 C C . TYR A 1 82 ? 13.294 3.519 -13.041 1.00 92.06 82 TYR A C 1
ATOM 616 O O . TYR A 1 82 ? 13.734 4.398 -12.305 1.00 92.06 82 TYR A O 1
ATOM 624 N N . LEU A 1 83 ? 13.748 2.261 -12.971 1.00 92.12 83 LEU A N 1
ATOM 625 C CA . LEU A 1 83 ? 14.850 1.869 -12.083 1.00 92.12 83 LEU A CA 1
ATOM 626 C C . LEU A 1 83 ? 16.151 2.620 -12.413 1.00 92.12 83 LEU A C 1
ATOM 628 O O . LEU A 1 83 ? 16.869 2.994 -11.490 1.00 92.12 83 LEU A O 1
ATOM 632 N N . VAL A 1 84 ? 16.436 2.849 -13.700 1.00 92.19 84 VAL A N 1
ATOM 633 C CA . VAL A 1 84 ? 17.628 3.578 -14.167 1.00 92.19 84 VAL A CA 1
ATOM 634 C C . VAL A 1 84 ? 17.533 5.073 -13.860 1.00 92.19 84 VAL A C 1
ATOM 636 O O . VAL A 1 84 ? 18.464 5.639 -13.301 1.00 92.19 84 VAL A O 1
ATOM 639 N N . THR A 1 85 ? 16.422 5.726 -14.211 1.00 90.38 85 THR A N 1
ATOM 640 C CA . THR A 1 85 ? 16.318 7.195 -14.142 1.00 90.38 85 THR A CA 1
ATOM 641 C C . THR A 1 85 ? 15.937 7.725 -12.770 1.00 90.38 85 THR A C 1
ATOM 643 O O . THR A 1 85 ? 16.422 8.775 -12.361 1.00 90.38 85 THR A O 1
ATOM 646 N N . ASP A 1 86 ? 15.065 7.013 -12.060 1.00 91.44 86 ASP A N 1
ATOM 647 C CA . ASP A 1 86 ? 14.408 7.510 -10.850 1.00 91.44 86 ASP A CA 1
ATOM 648 C C . ASP A 1 86 ? 14.664 6.629 -9.630 1.00 91.44 86 ASP A C 1
ATOM 650 O O . ASP A 1 86 ? 14.379 7.033 -8.502 1.00 91.44 86 ASP A O 1
ATOM 654 N N . GLY A 1 87 ? 15.204 5.427 -9.831 1.00 93.25 87 GLY A N 1
ATOM 655 C CA . GLY A 1 87 ? 15.204 4.392 -8.808 1.00 93.25 87 GLY A CA 1
ATOM 656 C C . GLY A 1 87 ? 15.932 4.778 -7.523 1.00 93.25 87 GLY A C 1
ATOM 657 O O . GLY A 1 87 ? 15.398 4.539 -6.444 1.00 93.25 87 GLY A O 1
ATOM 658 N N . LEU A 1 88 ? 17.099 5.425 -7.609 1.00 93.62 88 LEU A N 1
ATOM 659 C CA . LEU A 1 88 ? 17.843 5.870 -6.419 1.00 93.62 88 LEU A CA 1
ATOM 660 C C . LEU A 1 88 ? 17.088 6.950 -5.643 1.00 93.62 88 LEU A C 1
ATOM 662 O O . LEU A 1 88 ? 16.916 6.834 -4.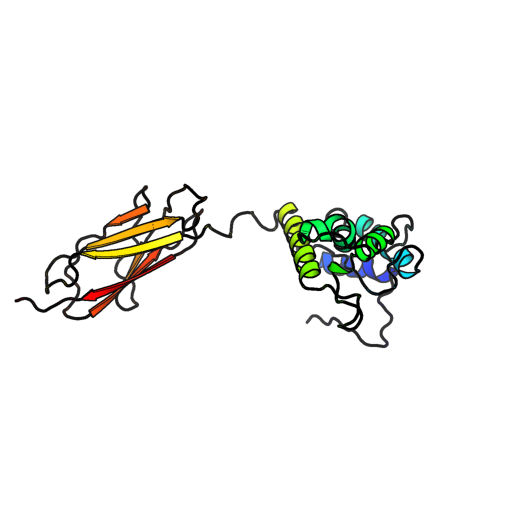431 1.00 93.62 88 LEU A O 1
ATOM 666 N N . ARG A 1 89 ? 16.551 7.946 -6.357 1.00 93.88 89 ARG A N 1
ATOM 667 C CA . ARG A 1 89 ? 15.740 9.023 -5.775 1.00 93.88 89 ARG A CA 1
ATOM 668 C C . ARG A 1 89 ? 14.515 8.459 -5.058 1.00 93.88 89 ARG A C 1
ATOM 670 O O . ARG A 1 89 ? 14.225 8.849 -3.934 1.00 93.88 89 ARG A O 1
ATOM 677 N N . VAL A 1 90 ? 13.805 7.530 -5.694 1.00 89.69 90 VAL A N 1
ATOM 678 C CA . VAL A 1 90 ? 12.611 6.878 -5.129 1.00 89.69 90 VAL A CA 1
ATOM 679 C C . VAL A 1 90 ? 12.969 5.993 -3.936 1.00 89.69 90 VAL A C 1
ATOM 681 O O . VAL A 1 90 ? 12.190 5.893 -2.991 1.00 89.69 90 VAL A O 1
ATOM 684 N N . ALA A 1 91 ? 14.144 5.366 -3.955 1.00 88.31 91 ALA A N 1
ATOM 685 C CA . ALA A 1 91 ? 14.649 4.578 -2.838 1.00 88.31 91 ALA A CA 1
ATOM 686 C C . ALA A 1 91 ? 15.200 5.431 -1.679 1.00 88.31 91 ALA A C 1
ATOM 688 O O . ALA A 1 91 ? 15.482 4.869 -0.622 1.00 88.31 91 ALA A O 1
ATOM 689 N N . GLY A 1 92 ? 15.359 6.749 -1.859 1.00 92.25 92 GLY A N 1
ATOM 690 C CA . GLY A 1 92 ? 16.002 7.629 -0.880 1.00 92.25 92 GLY A CA 1
ATOM 691 C C . GLY A 1 92 ? 17.492 7.326 -0.698 1.00 92.25 92 GLY A C 1
ATOM 692 O O . GLY A 1 92 ? 18.004 7.426 0.413 1.00 92.25 92 GLY A O 1
ATOM 693 N N . LEU A 1 93 ? 18.165 6.888 -1.766 1.00 92.19 93 LEU A N 1
ATOM 694 C CA . LEU A 1 93 ? 19.573 6.501 -1.758 1.00 92.19 93 LEU A CA 1
ATOM 695 C C . LEU A 1 93 ? 20.422 7.521 -2.516 1.00 92.19 93 LEU A C 1
ATOM 697 O O . LEU A 1 93 ? 20.060 7.954 -3.610 1.00 92.19 93 LEU A O 1
ATOM 701 N N . GLU A 1 94 ? 21.583 7.837 -1.954 1.00 94.12 94 GLU A N 1
ATOM 702 C CA . GLU A 1 94 ? 22.619 8.607 -2.639 1.00 94.12 94 GLU A CA 1
ATOM 703 C C . GLU A 1 94 ? 23.375 7.727 -3.641 1.00 94.12 94 GLU A C 1
ATOM 705 O O . GLU A 1 94 ? 23.645 6.552 -3.381 1.00 94.12 94 GLU A O 1
ATOM 710 N N . ALA A 1 95 ? 23.729 8.297 -4.794 1.00 95.62 95 ALA A N 1
ATOM 711 C CA . ALA A 1 95 ? 24.385 7.553 -5.862 1.00 95.62 95 ALA A CA 1
ATOM 712 C C . ALA A 1 95 ? 25.866 7.285 -5.558 1.00 95.62 95 ALA A C 1
ATOM 714 O O . ALA A 1 95 ? 26.659 8.207 -5.347 1.00 95.62 95 ALA A O 1
ATOM 715 N N . THR A 1 96 ? 26.272 6.017 -5.630 1.00 96.31 96 THR A N 1
ATOM 716 C CA . THR A 1 96 ? 27.691 5.641 -5.620 1.00 96.31 96 THR A CA 1
ATOM 717 C C . THR A 1 96 ? 28.366 5.936 -6.971 1.00 96.31 96 THR A C 1
ATOM 719 O O . THR A 1 96 ? 27.732 6.359 -7.942 1.00 96.31 96 THR A O 1
ATOM 722 N N . LEU A 1 97 ? 29.688 5.744 -7.063 1.00 95.81 97 LEU A N 1
ATOM 723 C CA . LEU A 1 97 ? 30.391 5.797 -8.356 1.00 95.81 97 LEU A CA 1
ATOM 724 C C . LEU A 1 97 ? 29.921 4.683 -9.299 1.00 95.81 97 LEU A C 1
ATOM 726 O O . LEU A 1 97 ? 29.661 4.944 -10.469 1.00 95.81 97 LEU A O 1
ATOM 730 N N . GLU A 1 98 ? 29.758 3.470 -8.773 1.00 92.62 98 GLU A N 1
ATOM 731 C CA . GLU A 1 98 ? 29.269 2.329 -9.546 1.00 92.62 98 GLU A CA 1
ATOM 732 C C . GLU A 1 98 ? 27.826 2.553 -10.019 1.00 92.62 98 GLU A C 1
ATOM 734 O O . GLU A 1 98 ? 27.483 2.216 -11.148 1.00 92.62 98 GLU A O 1
ATOM 739 N N . ASP A 1 99 ? 26.973 3.166 -9.196 1.00 94.50 99 ASP A N 1
ATOM 740 C CA . ASP A 1 99 ? 25.608 3.505 -9.602 1.00 94.50 99 ASP A CA 1
ATOM 741 C C . ASP A 1 99 ? 25.578 4.491 -10.768 1.00 94.50 99 ASP A C 1
ATOM 743 O O . ASP A 1 99 ? 24.813 4.294 -11.706 1.00 94.50 99 ASP A O 1
ATOM 747 N N . ARG A 1 100 ? 26.422 5.528 -10.731 1.00 95.44 100 ARG A N 1
ATOM 748 C CA . ARG A 1 100 ? 26.522 6.503 -11.825 1.00 95.44 100 ARG A CA 1
ATOM 749 C C . ARG A 1 100 ? 26.964 5.845 -13.126 1.00 95.44 100 ARG A C 1
ATOM 751 O O . ARG A 1 100 ? 26.310 6.054 -14.141 1.00 95.44 100 ARG A O 1
ATOM 758 N N . GLN A 1 101 ? 27.987 4.993 -13.066 1.00 93.06 101 GLN A N 1
ATOM 759 C CA . GLN A 1 101 ? 28.442 4.238 -14.233 1.00 93.06 101 GLN A CA 1
ATOM 760 C C . GLN A 1 101 ? 27.335 3.327 -14.778 1.00 93.06 101 GLN A C 1
ATOM 762 O O . GLN A 1 101 ? 27.040 3.359 -15.966 1.00 93.06 101 GLN A O 1
ATOM 767 N N . ASN A 1 102 ? 26.653 2.574 -13.906 1.00 91.25 102 ASN A N 1
ATOM 768 C CA . ASN A 1 102 ? 25.522 1.744 -14.322 1.00 91.25 102 ASN A CA 1
ATOM 769 C C . ASN A 1 102 ? 24.445 2.583 -15.030 1.00 91.25 102 ASN A C 1
ATOM 771 O O . ASN A 1 102 ? 23.957 2.173 -16.074 1.00 91.25 102 ASN A O 1
ATOM 775 N N . ILE A 1 103 ? 24.092 3.759 -14.503 1.00 92.19 103 ILE A N 1
ATOM 776 C CA . ILE A 1 103 ? 23.086 4.637 -15.122 1.00 92.19 103 ILE A CA 1
ATOM 777 C C . ILE A 1 103 ? 23.522 5.100 -16.518 1.00 92.19 103 ILE A C 1
ATOM 779 O O . ILE A 1 103 ? 22.694 5.111 -17.431 1.00 92.19 103 ILE A O 1
ATOM 783 N N . GLU A 1 104 ? 24.793 5.466 -16.693 1.00 92.69 104 GLU A N 1
ATOM 784 C CA . GLU A 1 104 ? 25.360 5.846 -17.995 1.00 92.69 104 GLU A CA 1
ATOM 785 C C . GLU A 1 104 ? 25.319 4.687 -18.997 1.00 92.69 104 GLU A C 1
ATOM 787 O O . GLU A 1 104 ? 24.955 4.889 -20.155 1.00 92.69 104 GLU A O 1
ATOM 792 N N . ASP A 1 105 ? 25.568 3.464 -18.528 1.00 90.00 105 ASP A N 1
ATOM 793 C CA . ASP A 1 105 ? 25.483 2.236 -19.324 1.00 90.00 105 ASP A CA 1
ATOM 794 C C . ASP A 1 105 ? 24.033 1.754 -19.547 1.00 90.00 105 ASP A C 1
ATOM 796 O O . ASP A 1 105 ? 23.807 0.681 -20.114 1.00 90.00 105 ASP A O 1
ATOM 800 N N . ASP A 1 106 ? 23.045 2.547 -19.110 1.00 88.88 106 ASP A N 1
ATOM 801 C CA . ASP A 1 106 ? 21.606 2.254 -19.102 1.00 88.88 106 ASP A CA 1
ATOM 802 C C . ASP A 1 106 ? 21.247 0.996 -18.290 1.00 88.88 106 ASP A C 1
ATOM 804 O O . ASP A 1 106 ? 20.214 0.363 -18.458 1.00 88.88 106 ASP A O 1
ATOM 808 N N . ILE A 1 107 ? 22.087 0.628 -17.343 1.00 88.56 107 ILE A N 1
ATOM 809 C CA . ILE A 1 107 ? 21.932 -0.512 -16.459 1.00 88.56 107 ILE A CA 1
ATOM 810 C C . ILE A 1 107 ? 21.265 -0.041 -15.146 1.00 88.56 107 ILE A C 1
ATOM 812 O O . ILE A 1 107 ? 21.636 1.004 -14.609 1.00 88.56 107 ILE A O 1
ATOM 816 N N . PRO A 1 108 ? 20.295 -0.781 -14.557 1.00 91.25 108 PRO A N 1
ATOM 817 C CA . PRO A 1 108 ? 19.765 -0.410 -13.245 1.00 91.25 108 PRO A CA 1
ATOM 818 C C . PRO A 1 108 ? 20.889 -0.252 -12.204 1.00 91.25 108 PRO A C 1
ATOM 820 O O . PRO A 1 108 ? 21.777 -1.100 -12.174 1.00 91.25 108 PRO A O 1
ATOM 82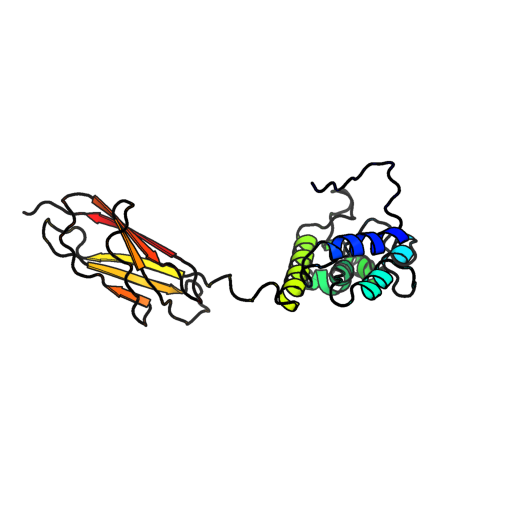3 N N . PRO A 1 109 ? 20.857 0.762 -11.328 1.00 92.62 109 PRO A N 1
ATOM 824 C CA . PRO A 1 109 ? 21.902 1.000 -10.332 1.00 92.62 109 PRO A CA 1
ATOM 825 C C . PRO A 1 109 ? 22.220 -0.242 -9.485 1.00 92.62 109 PRO A C 1
ATOM 827 O O . PRO A 1 109 ? 21.313 -0.985 -9.091 1.00 92.62 109 PRO A O 1
ATOM 830 N N . ALA A 1 110 ? 23.498 -0.463 -9.167 1.00 91.12 110 ALA A N 1
ATOM 831 C CA . ALA A 1 110 ? 23.942 -1.576 -8.327 1.00 91.12 110 ALA A CA 1
ATOM 832 C C . ALA A 1 110 ? 23.274 -1.559 -6.945 1.00 91.12 110 ALA A C 1
ATOM 834 O O . ALA A 1 110 ? 22.859 -2.611 -6.456 1.00 91.12 110 ALA A O 1
ATOM 835 N N . SER A 1 111 ? 23.047 -0.372 -6.378 1.00 92.75 111 SER A N 1
ATOM 836 C CA . SER A 1 111 ? 22.357 -0.175 -5.098 1.00 92.75 111 SER A CA 1
ATOM 837 C C . SER A 1 111 ? 20.903 -0.672 -5.079 1.00 92.75 111 SER A C 1
ATOM 839 O O . SER A 1 111 ? 20.323 -0.846 -4.007 1.00 92.75 111 SER A O 1
ATOM 841 N N . LEU A 1 112 ? 20.296 -0.962 -6.234 1.00 92.50 112 LEU A N 1
ATOM 842 C CA . LEU A 1 112 ? 18.941 -1.525 -6.344 1.00 92.50 112 LEU A CA 1
ATOM 843 C C . LEU A 1 112 ? 18.936 -3.040 -6.613 1.00 92.50 112 LEU A C 1
ATOM 845 O O . LEU A 1 112 ? 17.871 -3.653 -6.744 1.00 92.50 112 LEU A O 1
ATOM 849 N N . ARG A 1 113 ? 20.112 -3.669 -6.688 1.00 89.75 113 ARG A N 1
ATOM 850 C CA . ARG A 1 113 ? 20.289 -5.079 -7.050 1.00 89.75 113 ARG A CA 1
ATOM 851 C C . ARG A 1 113 ? 20.957 -5.874 -5.943 1.00 89.75 113 ARG A C 1
ATOM 853 O O . ARG A 1 113 ? 21.494 -5.333 -4.977 1.00 89.75 113 ARG A O 1
ATOM 860 N N . VAL A 1 114 ? 20.880 -7.193 -6.065 1.00 84.06 114 VAL A N 1
ATOM 861 C CA . VAL A 1 114 ? 21.651 -8.101 -5.216 1.00 84.06 114 VAL A CA 1
ATOM 862 C C . VAL A 1 114 ? 23.136 -7.929 -5.545 1.00 84.06 114 VAL A C 1
ATOM 864 O O . VAL A 1 114 ? 23.516 -7.948 -6.716 1.00 84.06 114 VAL A O 1
ATOM 867 N N . ALA A 1 115 ? 23.959 -7.747 -4.510 1.00 72.81 115 ALA A N 1
ATOM 868 C CA . ALA A 1 115 ? 25.390 -7.520 -4.665 1.00 72.81 115 ALA A CA 1
ATOM 869 C C . ALA A 1 115 ? 26.094 -8.713 -5.348 1.00 72.81 115 ALA A C 1
ATOM 871 O O . ALA A 1 115 ? 25.713 -9.871 -5.110 1.00 72.81 115 ALA A O 1
ATOM 872 N N . PRO A 1 116 ? 27.154 -8.463 -6.138 1.00 60.53 116 PRO A N 1
ATOM 873 C CA . PRO A 1 116 ? 28.013 -9.520 -6.659 1.00 60.53 116 PRO A CA 1
ATOM 874 C C . PRO A 1 116 ? 28.561 -10.376 -5.505 1.00 60.53 116 PRO A C 1
ATOM 876 O O . PRO A 1 116 ? 29.171 -9.856 -4.576 1.00 60.53 116 PRO A O 1
ATOM 879 N N . GLY A 1 117 ? 28.302 -11.688 -5.534 1.00 58.84 117 GLY A N 1
ATOM 880 C CA . GLY A 1 117 ? 28.713 -12.632 -4.480 1.00 58.84 117 GLY A CA 1
ATOM 881 C C . GLY A 1 117 ? 27.622 -13.017 -3.469 1.00 58.84 117 GLY A C 1
ATOM 882 O O . GLY A 1 117 ? 27.804 -13.982 -2.734 1.00 58.84 117 GLY A O 1
ATOM 883 N N . GLY A 1 118 ? 26.468 -12.337 -3.474 1.00 54.25 118 GLY A N 1
ATOM 884 C CA . GLY A 1 118 ? 25.270 -12.711 -2.701 1.00 54.25 118 GLY A CA 1
ATOM 885 C C . GLY A 1 118 ? 24.147 -13.345 -3.536 1.00 54.25 118 GLY A C 1
ATOM 886 O O . GLY A 1 118 ? 23.097 -13.692 -2.998 1.00 54.25 118 GLY A O 1
ATOM 887 N N . GLY A 1 119 ? 24.339 -13.470 -4.854 1.00 62.06 119 GLY A N 1
ATOM 888 C CA . GLY A 1 119 ? 23.360 -13.999 -5.807 1.00 62.06 119 GLY A CA 1
ATOM 889 C C . GLY A 1 119 ? 23.629 -13.530 -7.240 1.00 62.06 119 GLY A C 1
ATOM 890 O O . GLY A 1 119 ? 24.659 -12.921 -7.522 1.00 62.06 119 GLY A O 1
ATOM 891 N N . ASN A 1 120 ? 22.704 -13.820 -8.161 1.00 69.31 120 ASN A N 1
ATOM 892 C CA . ASN A 1 120 ? 22.786 -13.325 -9.536 1.00 69.31 120 ASN A CA 1
ATOM 893 C C . ASN A 1 120 ? 22.446 -11.813 -9.556 1.00 69.31 120 ASN A C 1
ATOM 895 O O . ASN A 1 120 ? 21.340 -11.447 -9.141 1.00 69.31 120 ASN A O 1
ATOM 899 N N . PRO A 1 121 ? 23.349 -10.941 -10.047 1.00 67.31 121 PRO A N 1
ATOM 900 C CA . PRO A 1 121 ? 23.170 -9.486 -10.033 1.00 67.31 121 PRO A CA 1
ATOM 901 C C . PRO A 1 121 ? 21.981 -9.009 -10.878 1.00 67.31 121 PRO A C 1
ATOM 903 O O . PRO A 1 121 ? 21.567 -7.864 -10.761 1.00 67.31 121 PRO A O 1
ATOM 906 N N . ALA A 1 122 ? 21.372 -9.882 -11.687 1.00 73.88 122 ALA A N 1
ATOM 907 C CA . ALA A 1 122 ? 20.117 -9.604 -12.379 1.00 73.88 122 ALA A CA 1
ATOM 908 C C . ALA A 1 122 ? 18.896 -9.470 -11.442 1.00 73.88 122 ALA A C 1
ATOM 910 O O . ALA A 1 122 ? 17.845 -9.002 -11.881 1.00 73.88 122 ALA A O 1
ATOM 911 N N . HIS A 1 123 ? 18.991 -9.898 -10.178 1.00 83.12 123 HIS A N 1
ATOM 912 C CA . HIS A 1 123 ? 17.890 -9.805 -9.218 1.00 83.12 123 HIS A CA 1
ATOM 913 C C . HIS A 1 123 ? 17.888 -8.474 -8.461 1.00 83.12 123 HIS A C 1
ATOM 915 O O . HIS A 1 123 ? 18.927 -7.980 -8.027 1.00 83.12 123 HIS A O 1
ATOM 921 N N . LEU A 1 124 ? 16.689 -7.938 -8.224 1.00 88.69 124 LEU A N 1
ATOM 922 C CA . LEU A 1 124 ? 16.483 -6.766 -7.374 1.00 88.69 124 LEU A CA 1
ATOM 923 C C . LEU A 1 124 ? 16.617 -7.129 -5.889 1.00 88.69 124 LEU A C 1
ATOM 925 O O . LEU A 1 124 ? 16.072 -8.147 -5.435 1.00 88.69 124 LEU A O 1
ATOM 929 N N . ASN A 1 125 ? 17.284 -6.255 -5.134 1.00 89.38 125 ASN A N 1
ATOM 930 C CA . ASN A 1 125 ? 17.267 -6.279 -3.672 1.00 89.38 125 ASN A CA 1
ATOM 931 C C . ASN A 1 125 ? 15.967 -5.645 -3.135 1.00 89.38 125 ASN A C 1
ATOM 933 O O . ASN A 1 125 ? 15.071 -5.279 -3.901 1.00 89.38 125 ASN A O 1
ATOM 937 N N . ASP A 1 126 ? 15.850 -5.495 -1.817 1.00 90.81 126 ASP A N 1
ATOM 938 C CA . ASP A 1 126 ? 14.649 -4.924 -1.201 1.00 90.81 126 ASP A CA 1
ATOM 939 C C . ASP A 1 126 ? 14.362 -3.483 -1.645 1.00 90.81 126 ASP A C 1
ATOM 941 O O . ASP A 1 126 ? 13.199 -3.126 -1.842 1.00 90.81 126 ASP A O 1
ATOM 945 N N . ALA A 1 127 ? 15.393 -2.659 -1.854 1.00 91.06 127 ALA A N 1
ATOM 946 C CA . ALA A 1 127 ? 15.223 -1.300 -2.363 1.00 91.06 127 ALA A CA 1
ATOM 947 C C . ALA A 1 127 ? 14.694 -1.313 -3.805 1.00 91.06 127 ALA A C 1
ATOM 949 O O . ALA A 1 127 ? 13.686 -0.668 -4.091 1.00 91.06 127 ALA A O 1
ATOM 950 N N . GLY A 1 128 ? 15.282 -2.120 -4.694 1.00 91.75 128 GLY A N 1
ATOM 951 C CA . GLY A 1 128 ? 14.803 -2.263 -6.072 1.00 91.75 128 GLY A CA 1
ATOM 952 C C . GLY A 1 128 ? 13.369 -2.799 -6.164 1.00 91.75 128 GLY A C 1
ATOM 953 O O . GLY A 1 128 ? 12.574 -2.335 -6.989 1.00 91.75 128 GLY A O 1
ATOM 954 N N . ARG A 1 129 ? 12.988 -3.729 -5.278 1.00 91.56 129 ARG A N 1
ATOM 955 C CA . ARG A 1 129 ? 11.604 -4.226 -5.176 1.00 91.56 129 ARG A CA 1
ATOM 956 C C . ARG A 1 129 ? 10.640 -3.134 -4.718 1.00 91.56 129 ARG A C 1
ATOM 958 O O . ARG A 1 129 ? 9.570 -3.007 -5.309 1.00 91.56 129 ARG A O 1
ATOM 965 N N . ARG A 1 130 ? 11.017 -2.317 -3.724 1.00 88.44 130 ARG A N 1
ATOM 966 C CA . ARG A 1 130 ? 10.213 -1.163 -3.279 1.00 88.44 130 ARG A CA 1
ATOM 967 C C . ARG A 1 130 ? 10.009 -0.144 -4.397 1.00 88.44 130 ARG A C 1
ATOM 969 O O . ARG A 1 130 ? 8.882 0.288 -4.609 1.00 88.44 130 ARG A O 1
ATOM 976 N N . VAL A 1 131 ? 11.056 0.177 -5.156 1.00 92.44 131 VAL A N 1
ATOM 977 C CA . VAL A 1 131 ? 10.959 1.070 -6.325 1.00 92.44 131 VAL A CA 1
ATOM 978 C C . VAL A 1 131 ? 10.009 0.496 -7.379 1.00 92.44 131 VAL A C 1
ATOM 980 O O . VAL A 1 131 ? 9.145 1.208 -7.886 1.00 92.44 131 VAL A O 1
ATOM 983 N N . THR A 1 132 ? 10.119 -0.802 -7.673 1.00 91.88 132 TH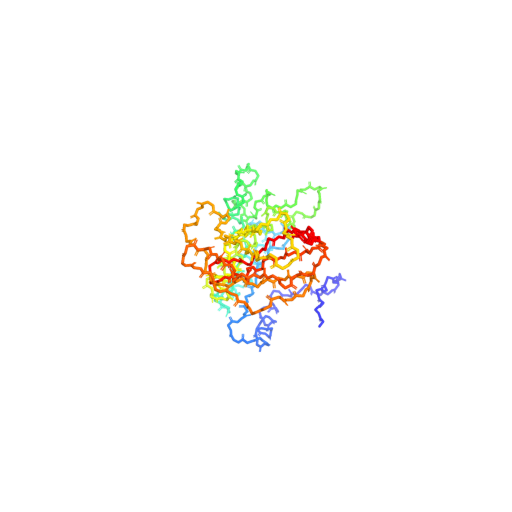R A N 1
ATOM 984 C CA . THR A 1 132 ? 9.221 -1.485 -8.620 1.00 91.88 132 THR A CA 1
ATOM 985 C C . THR A 1 132 ? 7.767 -1.429 -8.152 1.00 91.88 132 THR A C 1
ATOM 987 O O . THR A 1 132 ? 6.876 -1.120 -8.940 1.00 91.88 132 THR A O 1
ATOM 990 N N . ALA A 1 133 ? 7.518 -1.677 -6.865 1.00 87.56 133 ALA A N 1
ATOM 991 C CA . ALA A 1 133 ? 6.184 -1.576 -6.284 1.00 87.56 133 ALA A CA 1
ATOM 992 C C . ALA A 1 133 ? 5.636 -0.141 -6.355 1.00 87.56 133 ALA A C 1
ATOM 994 O O . ALA A 1 133 ? 4.478 0.045 -6.726 1.00 87.56 133 ALA A O 1
ATOM 995 N N . ALA A 1 134 ? 6.464 0.868 -6.066 1.00 86.19 134 ALA A N 1
ATOM 996 C CA . ALA A 1 134 ? 6.086 2.276 -6.164 1.00 86.19 134 ALA A CA 1
ATOM 997 C C . ALA A 1 134 ? 5.688 2.660 -7.597 1.00 86.19 134 ALA A C 1
ATOM 999 O O . ALA A 1 134 ? 4.623 3.241 -7.800 1.00 86.19 134 ALA A O 1
ATOM 1000 N N . PHE A 1 135 ? 6.488 2.253 -8.588 1.00 91.00 135 PHE A N 1
ATOM 1001 C CA . PHE A 1 135 ? 6.177 2.448 -10.003 1.00 91.00 135 PHE A CA 1
ATOM 1002 C C . PHE A 1 135 ? 4.846 1.798 -10.393 1.00 91.00 135 PHE A C 1
ATOM 1004 O O . PHE A 1 135 ? 3.979 2.445 -10.974 1.00 91.00 135 PHE A O 1
ATOM 1011 N N . LEU A 1 136 ? 4.646 0.520 -10.054 1.00 89.94 136 LEU A N 1
ATOM 1012 C CA . LEU A 1 136 ? 3.403 -0.178 -10.389 1.00 89.94 136 LEU A CA 1
ATOM 1013 C C . LEU A 1 136 ? 2.194 0.476 -9.716 1.00 89.94 136 LEU A C 1
ATOM 1015 O O . LEU A 1 136 ? 1.173 0.668 -10.369 1.00 89.94 136 LEU A O 1
ATOM 1019 N N . ASN A 1 137 ? 2.318 0.880 -8.451 1.00 85.31 137 ASN A N 1
ATOM 1020 C CA . ASN A 1 137 ? 1.271 1.599 -7.731 1.00 85.31 137 ASN A CA 1
ATOM 1021 C C . ASN A 1 137 ? 0.897 2.916 -8.433 1.00 85.31 137 ASN A C 1
ATOM 1023 O O . ASN A 1 137 ? -0.288 3.189 -8.617 1.00 85.31 137 ASN A O 1
ATOM 1027 N N . GLU A 1 138 ? 1.876 3.698 -8.894 1.00 84.25 138 GLU A N 1
ATOM 1028 C CA . GLU A 1 138 ? 1.629 4.912 -9.680 1.00 84.25 138 GLU A CA 1
ATOM 1029 C C . GLU A 1 138 ? 0.875 4.595 -10.981 1.00 84.25 138 GLU A C 1
ATOM 1031 O O . GLU A 1 138 ? -0.148 5.210 -11.282 1.00 84.25 138 GLU A O 1
ATOM 1036 N N . ARG A 1 139 ? 1.315 3.575 -11.727 1.00 87.06 139 ARG A N 1
ATOM 1037 C CA . ARG A 1 139 ? 0.701 3.176 -13.006 1.00 87.06 139 ARG A CA 1
ATOM 1038 C C . ARG A 1 139 ? -0.702 2.592 -12.851 1.00 87.06 139 ARG A C 1
ATOM 1040 O O . ARG A 1 139 ? -1.521 2.741 -13.756 1.00 87.06 139 ARG A O 1
ATOM 1047 N N . ILE A 1 140 ? -0.979 1.904 -11.748 1.00 83.94 140 ILE A N 1
ATOM 1048 C CA . ILE A 1 140 ? -2.308 1.378 -11.413 1.00 83.94 140 ILE A CA 1
ATOM 1049 C C . ILE A 1 140 ? -3.246 2.541 -11.062 1.00 83.94 140 ILE A C 1
ATOM 1051 O O . ILE A 1 140 ? -4.353 2.621 -11.595 1.00 83.94 140 ILE A O 1
ATOM 1055 N N . ARG A 1 141 ? -2.789 3.485 -10.228 1.00 78.38 141 ARG A N 1
ATOM 1056 C CA . ARG A 1 141 ? -3.561 4.679 -9.844 1.00 78.38 141 ARG A CA 1
ATOM 1057 C C . ARG A 1 141 ? -3.847 5.593 -11.027 1.00 78.38 141 ARG A C 1
ATOM 1059 O O . ARG A 1 141 ? -4.978 6.035 -11.181 1.00 78.38 141 ARG A O 1
ATOM 1066 N N . ALA A 1 142 ? -2.868 5.811 -11.904 1.00 81.00 142 ALA A N 1
ATOM 1067 C CA . ALA A 1 142 ? -3.035 6.613 -13.117 1.00 81.00 142 ALA A CA 1
ATOM 1068 C C . ALA A 1 142 ? -4.105 6.053 -14.071 1.00 81.00 142 ALA A C 1
ATOM 1070 O O . ALA A 1 142 ? -4.657 6.793 -14.880 1.00 81.00 142 ALA A O 1
ATOM 1071 N N . ARG A 1 143 ? -4.418 4.754 -13.974 1.00 80.12 143 ARG A N 1
ATOM 1072 C CA . ARG A 1 143 ? -5.497 4.111 -14.738 1.00 80.12 143 ARG A CA 1
ATOM 1073 C C . ARG A 1 143 ? -6.843 4.096 -14.014 1.00 80.12 143 ARG A C 1
ATOM 1075 O O . ARG A 1 143 ? -7.805 3.559 -14.550 1.00 80.12 143 ARG A O 1
ATOM 1082 N N . GLY A 1 144 ? -6.914 4.631 -12.795 1.00 77.00 144 GLY A N 1
ATOM 1083 C CA . GLY A 1 144 ? -8.120 4.591 -11.968 1.00 77.00 144 GLY A CA 1
ATOM 1084 C C . GLY A 1 144 ? -8.532 3.179 -11.543 1.00 77.00 144 GLY A C 1
ATOM 1085 O O . GLY A 1 144 ? -9.642 2.991 -11.060 1.00 77.00 144 GLY A O 1
ATOM 1086 N N . TRP A 1 145 ? -7.657 2.179 -11.704 1.00 78.50 145 TRP A N 1
ATOM 1087 C CA . TRP A 1 145 ? -7.918 0.797 -11.273 1.00 78.50 145 TRP A CA 1
ATOM 1088 C C . TRP A 1 145 ? -7.970 0.661 -9.756 1.00 78.50 145 TRP A C 1
ATOM 1090 O O . TRP A 1 145 ? -8.558 -0.277 -9.229 1.00 78.50 145 TRP A O 1
ATOM 1100 N N . VAL A 1 146 ? -7.338 1.610 -9.073 1.00 68.62 146 VAL A N 1
ATOM 1101 C CA . VAL A 1 146 ? -7.479 1.834 -7.645 1.00 68.62 146 VAL A CA 1
ATOM 1102 C C . VAL A 1 146 ? -7.978 3.261 -7.491 1.00 68.62 146 VAL A C 1
ATOM 1104 O O . VAL A 1 146 ? -7.265 4.212 -7.819 1.00 68.62 146 VAL A O 1
ATOM 1107 N N . THR A 1 147 ? -9.198 3.422 -6.993 1.00 62.78 147 THR A N 1
ATOM 1108 C CA . THR A 1 147 ? -9.647 4.699 -6.443 1.00 62.78 147 THR A CA 1
ATOM 1109 C C . THR A 1 147 ? -8.777 5.018 -5.232 1.00 62.78 147 THR A C 1
ATOM 1111 O O . THR A 1 147 ? -8.610 4.183 -4.345 1.00 62.78 147 THR A O 1
ATOM 1114 N N . VAL A 1 148 ? -8.170 6.208 -5.192 1.00 52.31 148 VAL A N 1
ATOM 1115 C CA . VAL A 1 148 ? -7.470 6.684 -3.992 1.00 52.31 148 VAL A CA 1
ATOM 1116 C C . VAL A 1 148 ? -8.525 6.884 -2.906 1.00 52.31 148 VAL A C 1
ATOM 1118 O O . VAL A 1 148 ? -9.193 7.909 -2.861 1.00 52.31 148 VAL A O 1
ATOM 1121 N N . GLY A 1 149 ? -8.727 5.852 -2.098 1.00 55.84 149 GLY A N 1
ATOM 1122 C CA . GLY A 1 149 ? -9.741 5.818 -1.059 1.00 55.84 149 GLY A CA 1
ATOM 1123 C C . GLY A 1 149 ? -9.964 4.395 -0.583 1.00 55.84 149 GLY A C 1
ATOM 1124 O O . GLY A 1 149 ? -11.027 3.857 -0.838 1.00 55.84 149 GLY A O 1
ATOM 1125 N N . GLU A 1 150 ? -8.953 3.782 0.043 1.00 56.03 150 GLU A N 1
ATOM 1126 C CA . GLU A 1 150 ? -9.156 2.626 0.936 1.00 56.03 150 GLU A CA 1
ATOM 1127 C C . GLU A 1 150 ? -7.918 2.258 1.779 1.00 56.03 150 GLU A C 1
ATOM 1129 O O . GLU A 1 150 ? -7.721 1.111 2.160 1.00 56.03 150 GLU A O 1
ATOM 1134 N N . GLU A 1 151 ? -7.105 3.241 2.165 1.00 68.44 151 GLU A N 1
ATOM 1135 C CA . GLU A 1 151 ? -6.510 3.175 3.501 1.00 68.44 151 GLU A CA 1
ATOM 1136 C C . GLU A 1 151 ? -7.178 4.293 4.286 1.00 68.44 151 GLU A C 1
ATOM 1138 O O . GLU A 1 151 ? -6.791 5.458 4.211 1.00 68.44 151 GLU A O 1
ATOM 1143 N N . LYS A 1 152 ? -8.311 3.956 4.907 1.00 79.38 152 LYS A N 1
ATOM 1144 C CA . LYS A 1 152 ? -9.005 4.899 5.778 1.00 79.38 152 LYS A CA 1
ATOM 1145 C C . LYS A 1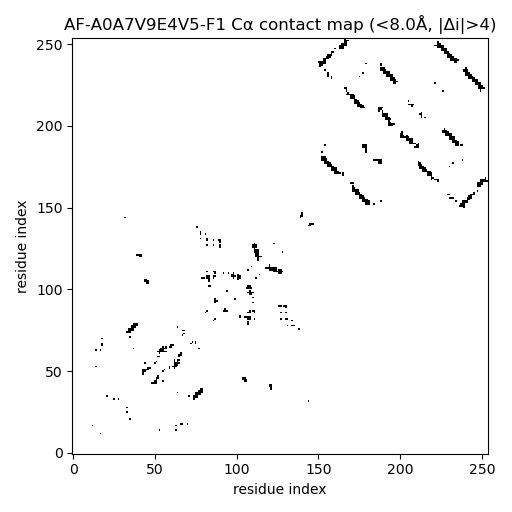 152 ? -8.049 5.294 6.904 1.00 79.38 152 LYS A C 1
ATOM 1147 O O . LYS A 1 152 ? -7.334 4.436 7.423 1.00 79.38 152 LYS A O 1
ATOM 1152 N N . ALA A 1 153 ? -8.052 6.564 7.295 1.00 85.62 153 ALA A N 1
ATOM 1153 C CA . ALA A 1 153 ? -7.216 7.057 8.380 1.00 85.62 153 ALA A CA 1
ATOM 1154 C C . ALA A 1 153 ? -7.465 6.244 9.660 1.00 85.62 153 ALA A C 1
ATOM 1156 O O . ALA A 1 153 ? -8.598 5.857 9.962 1.00 85.62 153 ALA A O 1
ATOM 1157 N N . ALA A 1 154 ? -6.408 5.966 10.422 1.00 90.25 154 ALA A N 1
ATOM 1158 C CA . ALA A 1 154 ? -6.547 5.250 11.682 1.00 90.25 154 ALA A CA 1
ATOM 1159 C C . ALA A 1 154 ? -7.397 6.067 12.674 1.00 90.25 154 ALA A C 1
ATOM 1161 O O . ALA A 1 154 ? -7.231 7.282 12.802 1.00 90.25 154 ALA A O 1
ATOM 1162 N N . SER A 1 155 ? -8.293 5.387 13.388 1.00 94.12 155 SER A N 1
ATOM 1163 C CA . SER A 1 155 ? -9.075 5.963 14.481 1.00 94.12 155 SER A CA 1
ATOM 1164 C C . SER A 1 155 ? -8.724 5.296 15.806 1.00 94.12 155 SER A C 1
ATOM 1166 O O . SER A 1 155 ? -8.288 4.144 15.843 1.00 94.12 155 SER A O 1
ATOM 1168 N N . GLU A 1 156 ? -8.949 6.013 16.899 1.00 96.31 156 GLU A N 1
ATOM 1169 C CA . GLU A 1 156 ? -8.825 5.507 18.259 1.00 96.31 156 GLU A CA 1
ATOM 1170 C C . GLU A 1 156 ? -10.180 5.619 18.958 1.00 96.31 156 GLU A C 1
ATOM 1172 O O . GLU A 1 156 ? -10.819 6.668 18.920 1.00 96.31 156 GLU A O 1
ATOM 1177 N N . THR A 1 157 ? -10.630 4.532 19.588 1.00 98.06 157 THR A N 1
ATOM 1178 C CA . THR A 1 157 ? -11.854 4.515 20.395 1.00 98.06 157 THR A CA 1
ATOM 1179 C C . THR A 1 157 ? -11.477 4.363 21.862 1.00 98.06 157 THR A C 1
ATOM 1181 O O . THR A 1 157 ? -10.777 3.422 22.235 1.00 98.06 157 THR A O 1
ATOM 1184 N N . VAL A 1 158 ? -12.012 5.232 22.715 1.00 98.31 158 VAL A N 1
ATOM 1185 C CA . VAL A 1 158 ? -11.902 5.148 24.174 1.00 98.31 158 VAL A CA 1
ATOM 1186 C C . VAL A 1 158 ? -13.303 5.023 24.755 1.00 98.31 158 VAL A C 1
ATOM 1188 O O . VAL A 1 158 ? -14.173 5.843 24.459 1.00 98.31 158 VAL A O 1
ATOM 1191 N N . ALA A 1 159 ? -13.535 4.005 25.584 1.00 98.31 159 ALA A N 1
ATOM 1192 C CA . ALA A 1 159 ? -14.816 3.797 26.246 1.00 98.31 159 ALA A CA 1
ATOM 1193 C C . ALA A 1 159 ? -14.655 3.405 27.716 1.00 98.31 159 ALA A C 1
ATOM 1195 O O . ALA A 1 159 ? -13.747 2.662 28.079 1.00 98.31 159 ALA A O 1
ATOM 1196 N N . PHE A 1 160 ? -15.576 3.873 28.555 1.00 98.25 160 PHE A N 1
ATOM 1197 C CA . PHE A 1 160 ? -15.663 3.499 29.966 1.00 98.25 160 PHE A CA 1
ATOM 1198 C C . PHE A 1 160 ? -17.095 3.654 30.480 1.00 98.25 160 PHE A C 1
ATOM 1200 O O . PHE A 1 160 ? -17.896 4.407 29.922 1.00 98.25 160 PHE A O 1
ATOM 1207 N N . SER A 1 161 ? -17.427 2.957 31.565 1.00 97.69 161 SER A N 1
ATOM 1208 C CA . SER A 1 161 ? -18.731 3.078 32.222 1.00 97.69 161 SER A CA 1
ATOM 1209 C C . SER A 1 161 ? -18.682 3.871 33.520 1.00 97.69 161 SER A C 1
ATOM 1211 O O . SER A 1 161 ? -17.690 3.815 34.246 1.00 97.69 161 SER A O 1
ATOM 1213 N N . THR A 1 162 ? -19.789 4.520 33.872 1.00 96.94 162 THR A N 1
ATOM 1214 C CA . THR A 1 162 ? -19.964 5.175 35.172 1.00 96.94 162 THR A CA 1
ATOM 1215 C C . THR A 1 162 ? -21.384 4.941 35.713 1.00 96.94 162 THR A C 1
ATOM 1217 O O . THR A 1 162 ? -22.350 5.134 34.965 1.00 96.94 162 THR A O 1
ATOM 1220 N N . PRO A 1 163 ? -21.534 4.553 36.996 1.00 96.69 163 PRO A N 1
ATOM 1221 C CA . PRO A 1 163 ? -20.460 4.156 37.920 1.00 96.69 163 PRO A CA 1
ATOM 1222 C C . PRO A 1 163 ? -19.803 2.825 37.501 1.00 96.69 163 PRO A C 1
ATOM 1224 O O . PRO A 1 163 ? -20.353 2.114 36.665 1.00 96.69 163 PRO A O 1
ATOM 1227 N N . ASN A 1 164 ? -18.610 2.520 38.019 1.00 95.25 164 ASN A N 1
ATOM 1228 C CA . ASN A 1 164 ? -17.945 1.218 37.882 1.00 95.25 164 ASN A CA 1
ATOM 1229 C C . ASN A 1 164 ? -17.011 0.993 39.094 1.00 95.25 164 ASN A C 1
ATOM 1231 O O . ASN A 1 164 ? -16.021 1.721 39.194 1.00 95.25 164 ASN A O 1
ATOM 1235 N N . PRO A 1 165 ? -17.311 0.055 40.014 1.00 96.12 165 PRO A N 1
ATOM 1236 C CA . PRO A 1 165 ? -18.449 -0.871 39.990 1.00 96.12 165 PRO A CA 1
ATOM 1237 C C . PRO A 1 165 ? -19.811 -0.165 40.122 1.00 96.12 165 PRO A C 1
ATOM 1239 O O . PRO A 1 165 ? -19.893 0.987 40.549 1.00 96.12 165 PRO A O 1
ATOM 1242 N N . SER A 1 166 ? -20.887 -0.857 39.751 1.00 96.75 166 SER A N 1
ATOM 1243 C CA . SER A 1 166 ? -22.276 -0.477 40.053 1.00 96.75 166 SER A CA 1
ATOM 1244 C C . SER A 1 166 ? -22.923 -1.498 40.995 1.00 96.75 166 SER A C 1
ATOM 1246 O O . SER A 1 166 ? -22.447 -2.624 41.093 1.00 96.75 166 SER A O 1
ATOM 1248 N N . THR A 1 167 ? -24.002 -1.143 41.696 1.00 96.25 167 THR A N 1
ATOM 1249 C CA . THR A 1 167 ? -24.803 -2.121 42.461 1.00 96.25 167 THR A CA 1
ATOM 1250 C C . THR A 1 167 ? -25.961 -2.669 41.624 1.00 96.25 167 THR A C 1
ATOM 1252 O O . THR A 1 167 ? -26.441 -2.024 40.688 1.00 96.25 167 THR A O 1
ATOM 1255 N N . LYS A 1 168 ? -26.459 -3.870 41.949 1.00 93.81 168 LYS A N 1
ATOM 1256 C CA . LYS A 1 168 ? -27.612 -4.478 41.261 1.00 93.81 168 LYS A CA 1
ATOM 1257 C C . LYS A 1 168 ? -28.809 -3.516 41.219 1.00 93.81 168 LYS A C 1
ATOM 1259 O O . LYS A 1 168 ? -29.337 -3.122 42.254 1.00 93.81 168 LYS A O 1
ATOM 1264 N N . GLY A 1 169 ? -29.275 -3.198 40.010 1.00 91.38 169 GLY A N 1
ATOM 1265 C CA . GLY A 1 169 ? -30.398 -2.282 39.779 1.00 91.38 169 GLY A CA 1
ATOM 1266 C C . GLY A 1 169 ? -30.007 -0.802 39.677 1.00 91.38 169 GLY A C 1
ATOM 1267 O O . GLY A 1 169 ? -30.828 0.003 39.233 1.00 91.38 169 GLY A O 1
ATOM 1268 N N . GLN A 1 170 ? -28.762 -0.433 39.998 1.00 94.62 170 GLN A N 1
ATOM 1269 C CA . GLN A 1 170 ? -28.245 0.912 39.768 1.00 94.62 170 GLN A CA 1
ATOM 1270 C C . GLN A 1 170 ? -28.087 1.167 38.267 1.00 94.62 170 GLN A C 1
ATOM 1272 O O . GLN A 1 170 ? -27.608 0.326 37.509 1.00 94.62 170 GLN A O 1
ATOM 1277 N N . SER A 1 171 ? -28.503 2.351 37.824 1.00 93.75 171 SER A N 1
ATOM 1278 C CA . SER A 1 171 ? -28.313 2.759 36.433 1.00 93.75 171 SER A CA 1
ATOM 1279 C C . SER A 1 171 ? -26.859 3.152 36.176 1.00 93.75 171 SER A C 1
ATOM 1281 O O . SER A 1 171 ? -26.338 4.046 36.840 1.00 93.75 171 SER A O 1
ATOM 1283 N N . MET A 1 172 ? -26.246 2.552 35.158 1.00 95.31 172 MET A N 1
ATOM 1284 C CA . MET A 1 172 ? -24.947 2.939 34.604 1.00 95.31 172 MET A CA 1
ATOM 1285 C C . MET A 1 172 ? -25.092 3.486 33.181 1.00 95.31 172 MET A C 1
ATOM 1287 O O . MET A 1 172 ? -26.104 3.257 32.508 1.00 95.31 172 MET A O 1
ATOM 1291 N N . ARG A 1 173 ? -24.087 4.236 32.728 1.00 96.69 173 ARG A N 1
ATOM 1292 C CA . ARG A 1 173 ? -23.929 4.660 31.330 1.00 96.69 173 ARG A CA 1
ATOM 1293 C C . ARG A 1 173 ? -22.530 4.331 30.845 1.00 96.69 173 ARG A C 1
ATOM 1295 O O . ARG A 1 173 ? -21.596 4.317 31.641 1.00 96.69 173 ARG A O 1
ATOM 1302 N N . VAL A 1 174 ? -22.395 4.138 29.539 1.00 97.94 174 VAL A N 1
ATOM 1303 C CA . VAL A 1 174 ? -21.108 4.042 28.853 1.00 97.94 174 VAL A CA 1
ATOM 1304 C C . VAL A 1 174 ? -20.860 5.332 28.080 1.00 97.94 174 VAL A C 1
ATOM 1306 O O . VAL A 1 174 ? -21.699 5.753 27.278 1.00 97.94 174 VAL A O 1
ATOM 1309 N N . SER A 1 175 ? -19.712 5.947 28.338 1.00 98.44 175 SER A N 1
ATOM 1310 C CA . SER A 1 175 ? -19.175 7.076 27.582 1.00 98.44 175 SER A CA 1
ATOM 1311 C C . SER A 1 175 ? -18.193 6.542 26.551 1.00 98.44 175 SER A C 1
ATOM 1313 O O . SER A 1 175 ? -17.345 5.718 26.888 1.00 98.44 175 SER A O 1
ATOM 1315 N N . VAL A 1 176 ? -18.310 7.003 25.308 1.00 98.62 176 VAL A N 1
ATOM 1316 C CA . VAL A 1 176 ? -17.421 6.638 24.202 1.00 98.62 176 VAL A CA 1
ATOM 1317 C C . VAL A 1 176 ? -16.947 7.903 23.503 1.00 98.62 176 VAL A C 1
ATOM 1319 O O . VAL A 1 176 ? -17.754 8.790 23.217 1.00 98.62 176 VAL A O 1
ATOM 1322 N N . THR A 1 177 ? -15.661 7.949 23.184 1.00 98.25 177 THR A N 1
ATOM 1323 C CA . THR A 1 177 ? -15.046 8.969 22.335 1.00 98.25 177 THR A CA 1
ATOM 1324 C C . THR A 1 177 ? -14.266 8.267 21.233 1.00 98.25 177 THR A C 1
ATOM 1326 O O . THR A 1 177 ? -13.518 7.333 21.516 1.00 98.25 177 THR A O 1
ATOM 1329 N N . VAL A 1 178 ? -14.443 8.714 19.993 1.00 97.94 178 VAL A N 1
ATOM 1330 C CA . VAL A 1 178 ? -13.666 8.270 18.836 1.00 97.94 178 VAL A CA 1
ATOM 1331 C C . VAL A 1 178 ? -12.913 9.467 18.271 1.00 97.94 178 VAL A C 1
ATOM 1333 O O . VAL A 1 178 ? -13.518 10.493 17.959 1.00 97.94 178 VAL A O 1
ATOM 1336 N N . THR A 1 179 ? -11.598 9.340 18.147 1.00 95.25 179 THR A N 1
ATOM 1337 C CA . THR A 1 179 ? -10.703 10.384 17.637 1.00 95.25 179 THR A CA 1
ATOM 1338 C C . THR A 1 179 ? -9.902 9.885 16.444 1.00 95.25 179 THR A C 1
ATOM 1340 O O . THR A 1 179 ? -9.728 8.681 16.249 1.00 95.25 179 THR A O 1
ATOM 1343 N N . SER A 1 180 ? -9.394 10.817 15.639 1.00 92.25 180 SER A N 1
ATOM 1344 C CA . SER A 1 180 ? -8.312 10.504 14.708 1.00 92.25 180 SER A CA 1
ATOM 1345 C C . SER A 1 180 ? -7.079 10.056 15.497 1.00 92.25 180 SER A C 1
ATOM 1347 O O . SER A 1 180 ? -6.693 10.721 16.459 1.00 92.25 180 SER A O 1
ATOM 1349 N N . ALA A 1 181 ? -6.446 8.958 15.079 1.00 86.69 181 ALA A N 1
ATOM 1350 C CA . ALA A 1 181 ? -5.147 8.544 15.614 1.00 86.69 181 ALA A CA 1
ATOM 1351 C C . ALA A 1 181 ? -3.977 9.277 14.925 1.00 86.69 181 ALA A C 1
ATOM 1353 O O . ALA A 1 181 ? -2.855 9.286 15.430 1.00 86.69 181 ALA A O 1
ATOM 1354 N N . ALA A 1 182 ? -4.224 9.906 13.771 1.00 77.25 182 ALA A N 1
ATOM 1355 C CA . ALA A 1 182 ? -3.241 10.712 13.061 1.00 77.25 182 ALA A CA 1
ATOM 1356 C C . ALA A 1 182 ? -3.346 12.182 13.488 1.00 77.25 182 ALA A C 1
ATOM 1358 O O . ALA A 1 182 ? -4.385 12.816 13.302 1.00 77.25 182 ALA A O 1
ATOM 1359 N N . GLN A 1 183 ? -2.246 12.751 13.991 1.00 61.41 183 GLN A N 1
ATOM 1360 C CA . GLN A 1 183 ? -2.183 14.156 14.426 1.00 61.41 183 GLN A CA 1
ATOM 1361 C C . GLN A 1 183 ? -2.393 15.167 13.285 1.00 61.41 183 GLN A C 1
ATOM 1363 O O . GLN A 1 183 ? -2.696 16.329 13.536 1.00 61.41 183 GLN A O 1
ATOM 1368 N N . THR A 1 184 ? -2.225 14.736 12.034 1.00 60.53 184 THR A N 1
ATOM 1369 C CA . THR A 1 184 ? -2.368 15.574 10.835 1.00 60.53 184 THR A CA 1
ATOM 1370 C C . THR A 1 184 ? -3.788 15.604 10.272 1.00 60.53 184 THR A C 1
ATOM 1372 O O . THR A 1 184 ? -4.044 16.377 9.354 1.00 60.53 184 THR A O 1
ATOM 1375 N N . GLN A 1 185 ? -4.700 14.772 10.784 1.00 71.50 185 GLN A N 1
ATOM 1376 C CA . GLN A 1 185 ? -6.092 14.706 10.336 1.00 71.50 185 GLN A CA 1
ATOM 1377 C C . GLN A 1 185 ? -6.980 15.421 11.361 1.00 71.50 185 GLN A C 1
ATOM 1379 O O . GLN A 1 185 ? -7.033 15.015 12.523 1.00 71.50 185 GLN A O 1
ATOM 1384 N N . SER A 1 186 ? -7.644 16.500 10.942 1.00 75.50 186 SER A N 1
ATOM 1385 C CA . SER A 1 186 ? -8.443 17.365 11.824 1.00 75.50 186 SER A CA 1
ATOM 1386 C C . SER A 1 186 ? -9.936 17.028 11.818 1.00 75.50 186 SER A C 1
ATOM 1388 O O . SER A 1 186 ? -10.687 17.529 12.655 1.00 75.50 186 SER A O 1
ATOM 1390 N N . GLU A 1 187 ? -10.375 16.176 10.894 1.00 87.38 187 GLU A N 1
ATOM 1391 C CA . GLU A 1 187 ? -11.741 15.691 10.800 1.00 87.38 187 GLU A CA 1
ATOM 1392 C C . GLU A 1 187 ? -12.091 14.797 11.989 1.00 87.38 187 GLU A C 1
ATOM 1394 O O . GLU A 1 187 ? -11.295 13.998 12.483 1.00 87.38 187 GLU A O 1
ATOM 1399 N N . THR A 1 188 ? -13.335 14.920 12.436 1.00 91.94 188 THR A N 1
ATOM 1400 C CA . THR A 1 188 ? -13.862 14.121 13.537 1.00 91.94 188 THR A CA 1
ATOM 1401 C C . THR A 1 188 ? -14.493 12.840 12.992 1.00 91.94 188 THR A C 1
ATOM 1403 O O . THR A 1 188 ? -15.356 12.942 12.115 1.00 91.94 188 THR A O 1
ATOM 1406 N N . PRO A 1 189 ? -14.151 11.655 13.531 1.00 94.50 189 PRO A N 1
ATOM 1407 C CA . PRO A 1 189 ? -14.820 10.411 13.170 1.00 94.50 189 PRO A CA 1
ATOM 1408 C C . PRO A 1 189 ? -16.340 10.482 13.369 1.00 94.50 189 PRO A C 1
ATOM 1410 O O . PRO A 1 189 ? -16.848 10.876 14.423 1.00 94.50 189 PRO A O 1
ATOM 1413 N N . THR A 1 190 ? -17.076 10.068 12.343 1.00 95.31 190 THR A N 1
ATOM 1414 C CA . THR A 1 190 ? -18.540 9.954 12.310 1.00 95.31 190 THR A CA 1
ATOM 1415 C C . THR A 1 190 ? -18.952 8.488 12.244 1.00 95.31 190 THR A C 1
ATOM 1417 O O . THR A 1 190 ? -18.108 7.616 12.128 1.00 95.31 190 THR A O 1
ATOM 1420 N N . GLY A 1 191 ? -20.243 8.164 12.305 1.00 95.31 191 GLY A N 1
ATOM 1421 C CA . GLY A 1 191 ? -20.712 6.782 12.147 1.00 95.31 191 GLY A CA 1
ATOM 1422 C C . GLY A 1 191 ? -21.288 6.210 13.435 1.00 95.31 191 GLY A C 1
ATOM 1423 O O . GLY A 1 191 ? -21.966 6.924 14.176 1.00 95.31 191 GLY A O 1
ATOM 1424 N N . LYS A 1 192 ? -21.109 4.905 13.669 1.00 97.50 192 LYS A N 1
ATOM 1425 C CA . LYS A 1 192 ? -21.834 4.176 14.720 1.00 97.50 192 LYS A CA 1
ATOM 1426 C C . LYS A 1 192 ? -20.923 3.336 15.612 1.00 97.50 192 LYS A C 1
ATOM 1428 O O . LYS A 1 192 ? -19.897 2.832 15.167 1.00 97.50 192 LYS A O 1
ATOM 1433 N N . ILE A 1 193 ? -21.365 3.157 16.855 1.00 98.56 193 ILE A N 1
ATOM 1434 C CA . ILE A 1 193 ? -20.808 2.251 17.858 1.00 98.56 193 ILE A CA 1
ATOM 1435 C C . ILE A 1 193 ? -21.772 1.084 18.075 1.00 98.56 193 ILE A C 1
ATOM 1437 O O . ILE A 1 193 ? -22.941 1.301 18.402 1.00 98.56 193 ILE A O 1
ATOM 1441 N N . GLN A 1 194 ? -21.284 -0.148 17.956 1.00 98.31 194 GLN A N 1
ATOM 1442 C CA . GLN A 1 194 ? -21.956 -1.341 18.470 1.00 98.31 194 GLN A CA 1
ATOM 1443 C C . GLN A 1 194 ? -21.360 -1.695 19.835 1.00 98.31 194 GLN A C 1
ATOM 1445 O O . GLN A 1 194 ? -20.156 -1.909 19.960 1.00 98.31 194 GLN A O 1
ATOM 1450 N N . PHE A 1 195 ? -22.196 -1.780 20.870 1.00 98.06 195 PHE A N 1
ATOM 1451 C CA . PHE A 1 195 ? -21.762 -2.339 22.149 1.00 98.06 195 PHE A CA 1
ATOM 1452 C C . PHE A 1 195 ? -21.852 -3.861 22.117 1.00 98.06 195 PHE A C 1
ATOM 1454 O O . PHE A 1 195 ? -22.834 -4.421 21.630 1.00 98.06 195 PHE A O 1
ATOM 1461 N N . VAL A 1 196 ? -20.853 -4.530 22.676 1.00 97.75 196 VAL A N 1
ATOM 1462 C CA . VAL A 1 196 ? -20.799 -5.982 22.843 1.00 97.75 196 VAL A CA 1
ATOM 1463 C C . VAL A 1 196 ? -20.567 -6.269 24.320 1.00 97.75 196 VAL A C 1
ATOM 1465 O O . VAL A 1 196 ? -19.642 -5.726 24.918 1.00 97.75 196 VAL A O 1
ATOM 1468 N N . VAL A 1 197 ? -21.405 -7.115 24.915 1.00 97.06 197 VAL A N 1
ATOM 1469 C CA . VAL A 1 197 ? -21.290 -7.545 26.313 1.00 97.06 197 VAL A CA 1
ATOM 1470 C C . VAL A 1 197 ? -21.079 -9.052 26.334 1.00 97.06 197 VAL A C 1
ATOM 1472 O O . VAL A 1 197 ? -21.883 -9.803 25.782 1.00 97.06 197 VAL A O 1
ATOM 1475 N N . ASN A 1 198 ? -19.983 -9.500 26.949 1.00 96.25 198 ASN A N 1
ATOM 1476 C CA . ASN A 1 198 ? -19.600 -10.913 27.047 1.00 96.25 198 ASN A CA 1
ATOM 1477 C C . ASN A 1 198 ? -19.625 -11.629 25.680 1.00 96.25 198 ASN A C 1
ATOM 1479 O O . ASN A 1 198 ? -20.136 -12.739 25.542 1.00 96.25 198 ASN A O 1
ATOM 1483 N N . GLY A 1 199 ? -19.112 -10.948 24.649 1.00 94.69 199 GLY A N 1
ATOM 1484 C CA . GLY A 1 199 ? -19.016 -11.466 23.281 1.00 94.69 199 GLY A CA 1
ATOM 1485 C C . GLY A 1 199 ? -20.308 -11.417 22.458 1.00 94.69 199 GLY A C 1
ATOM 1486 O O . GLY A 1 199 ? -20.296 -11.865 21.316 1.00 94.69 199 GLY A O 1
ATOM 1487 N N . LYS A 1 200 ? -21.414 -10.874 22.987 1.00 95.88 200 LYS A N 1
ATOM 1488 C CA . LYS A 1 200 ? -22.684 -10.741 22.253 1.00 95.88 200 LYS A CA 1
ATOM 1489 C C . LYS A 1 200 ? -23.073 -9.276 22.031 1.00 95.88 200 LYS A C 1
ATOM 1491 O O . LYS A 1 200 ? -22.945 -8.487 22.969 1.00 95.88 200 LYS A O 1
ATOM 1496 N N . PRO A 1 201 ? -23.588 -8.903 20.844 1.00 96.06 201 PRO A N 1
ATOM 1497 C CA . PRO A 1 201 ? -24.132 -7.569 20.613 1.00 96.06 201 PRO A CA 1
ATOM 1498 C C . PRO A 1 201 ? -25.186 -7.199 21.663 1.00 96.06 201 PRO A C 1
ATOM 1500 O O . PRO A 1 201 ? -26.102 -7.971 21.948 1.00 96.06 201 PRO A O 1
ATOM 1503 N N . TYR A 1 202 ? -25.044 -6.012 22.244 1.00 94.62 202 TYR A N 1
ATOM 1504 C CA . TYR A 1 202 ? -25.928 -5.472 23.265 1.00 94.62 202 TYR A CA 1
ATOM 1505 C C . TYR A 1 202 ? -26.708 -4.283 22.699 1.00 94.62 202 TYR A C 1
ATOM 1507 O O . TYR A 1 202 ? -26.216 -3.156 22.648 1.00 94.62 202 TYR A O 1
ATOM 1515 N N . GLY A 1 203 ? -27.942 -4.555 22.268 1.00 93.81 203 GLY A N 1
ATOM 1516 C CA . GLY A 1 203 ? -28.791 -3.574 21.591 1.00 93.81 203 GLY A CA 1
ATOM 1517 C C . GLY A 1 203 ? -28.334 -3.252 20.164 1.00 93.81 203 GLY A C 1
ATOM 1518 O O . GLY A 1 203 ? -27.415 -3.875 19.631 1.00 93.81 203 GLY A O 1
ATOM 1519 N N . SER A 1 204 ? -29.009 -2.284 19.542 1.00 95.75 204 SER A N 1
ATOM 1520 C CA . SER A 1 204 ? -28.710 -1.821 18.180 1.00 95.75 204 SER A CA 1
ATOM 1521 C C . SER A 1 204 ? -27.526 -0.840 18.147 1.00 95.75 204 SER A C 1
ATOM 1523 O O . SER A 1 204 ? -27.333 -0.109 19.124 1.00 95.75 204 SER A O 1
ATOM 1525 N N . PRO A 1 205 ? -26.790 -0.735 17.020 1.00 97.44 205 PRO A N 1
ATOM 1526 C CA . PRO A 1 205 ? -25.731 0.257 16.858 1.00 97.44 205 PRO A CA 1
ATOM 1527 C C . PRO A 1 205 ? -26.229 1.687 17.087 1.00 97.44 205 PRO A C 1
ATOM 1529 O O . PRO A 1 205 ? -27.273 2.093 16.569 1.00 97.44 205 PRO A O 1
ATOM 1532 N N . MET A 1 206 ? -25.447 2.469 17.822 1.00 97.62 206 MET A N 1
ATOM 1533 C CA . MET A 1 206 ? -25.752 3.845 18.196 1.00 97.62 206 MET A CA 1
ATOM 1534 C C . MET A 1 206 ? -24.888 4.835 17.424 1.00 97.62 206 MET A C 1
ATOM 1536 O O . MET A 1 206 ? -23.704 4.600 17.227 1.00 97.62 206 MET A O 1
ATOM 1540 N N . THR A 1 207 ? -25.461 5.961 17.011 1.00 97.44 207 THR A N 1
ATOM 1541 C CA . THR A 1 207 ? -24.753 6.958 16.189 1.00 97.44 207 THR A CA 1
ATOM 1542 C C . THR A 1 207 ? -23.920 7.899 17.061 1.00 97.44 207 THR A C 1
ATOM 1544 O O . THR A 1 207 ? -24.414 8.387 18.080 1.00 97.44 207 THR A O 1
ATOM 1547 N N . LEU A 1 208 ? -22.674 8.162 16.659 1.00 97.56 208 LEU A N 1
ATOM 1548 C CA . LEU A 1 208 ? -21.826 9.192 17.259 1.00 97.56 208 LEU A CA 1
ATOM 1549 C C . LEU A 1 208 ? -22.447 10.577 17.046 1.00 97.56 208 LEU A C 1
ATOM 1551 O O . LEU A 1 208 ? -23.058 10.864 16.017 1.00 97.56 208 LEU A O 1
ATOM 1555 N N . LYS A 1 209 ? -22.261 11.470 18.013 1.00 96.69 209 LYS A N 1
ATOM 1556 C CA . LYS A 1 209 ? -22.518 12.898 17.823 1.00 96.69 209 LYS A CA 1
ATOM 1557 C C . LYS A 1 209 ? -21.474 13.487 16.872 1.00 96.69 209 LYS A C 1
ATOM 1559 O O . LYS A 1 209 ? -20.401 12.921 16.691 1.00 96.69 209 LYS A O 1
ATOM 1564 N N . ALA A 1 210 ? -21.752 14.676 16.340 1.00 91.62 210 ALA A N 1
ATOM 1565 C CA . ALA A 1 210 ? -20.851 15.382 15.422 1.00 91.62 210 ALA A CA 1
ATOM 1566 C C . ALA A 1 210 ? -19.441 15.655 15.993 1.00 91.62 210 ALA A C 1
ATOM 1568 O O . ALA A 1 210 ? -18.514 15.910 15.236 1.00 91.62 210 ALA A O 1
ATOM 1569 N N . ASN A 1 211 ? -19.273 15.594 17.318 1.00 93.06 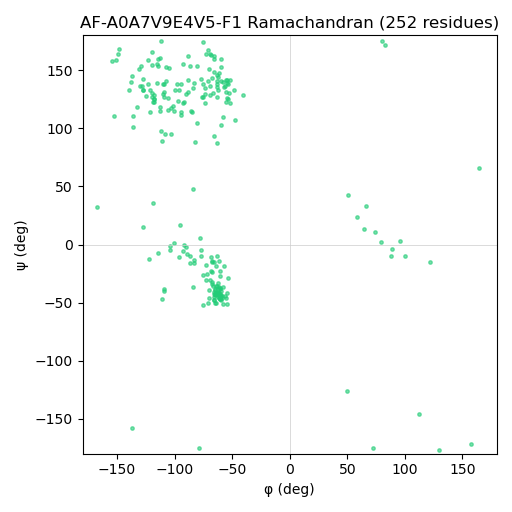211 ASN A N 1
ATOM 1570 C CA . ASN A 1 211 ? -17.987 15.740 18.002 1.00 93.06 211 ASN A CA 1
ATOM 1571 C C . ASN A 1 211 ? -17.288 14.396 18.310 1.00 93.06 211 ASN A C 1
ATOM 1573 O O . ASN A 1 211 ? -16.428 14.359 19.183 1.00 93.06 211 ASN A O 1
ATOM 1577 N N . GLY A 1 212 ? -17.689 13.291 17.672 1.00 96.06 212 GLY A N 1
ATOM 1578 C CA . GLY A 1 212 ? -17.045 11.982 17.841 1.00 96.06 212 GLY A CA 1
ATOM 1579 C C . GLY A 1 212 ? -17.360 11.297 19.171 1.00 96.06 212 GLY A C 1
ATOM 1580 O O . GLY A 1 212 ? -16.742 10.294 19.515 1.00 96.06 212 GLY A O 1
ATOM 1581 N N . THR A 1 213 ? -18.325 11.813 19.939 1.00 97.88 213 THR A N 1
ATOM 1582 C CA . THR A 1 213 ? -18.707 11.241 21.239 1.00 97.88 213 THR A CA 1
ATOM 1583 C C . THR A 1 213 ? -20.055 10.537 21.191 1.00 97.88 213 THR A C 1
ATOM 1585 O O . THR A 1 213 ? -20.954 10.899 20.431 1.00 97.88 213 THR A O 1
ATOM 1588 N N . LEU A 1 214 ? -20.235 9.558 22.068 1.00 98.12 214 LEU A N 1
ATOM 1589 C CA . LEU A 1 214 ? -21.504 8.897 22.329 1.00 98.12 214 LEU A CA 1
ATOM 1590 C C . LEU A 1 214 ? -21.665 8.689 23.835 1.00 98.12 214 LEU A C 1
ATOM 1592 O O . LEU A 1 214 ? -20.732 8.306 24.534 1.00 98.12 214 LEU A O 1
ATOM 1596 N N . LEU A 1 215 ? -22.887 8.903 24.319 1.00 97.69 215 LEU A N 1
ATOM 1597 C CA . LEU A 1 215 ? -23.302 8.505 25.658 1.00 97.69 215 LEU A CA 1
ATOM 1598 C C . LEU A 1 215 ? -24.448 7.507 25.514 1.00 97.69 215 LEU A C 1
ATOM 1600 O O . LEU A 1 215 ? -25.463 7.826 24.890 1.00 97.69 215 LEU A O 1
ATOM 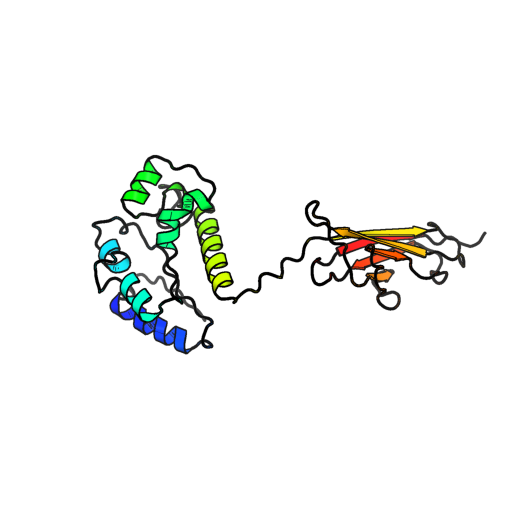1604 N N . SER A 1 216 ? -24.285 6.305 26.065 1.00 96.50 216 SER A N 1
ATOM 1605 C CA . SER A 1 216 ? -25.324 5.276 26.012 1.00 96.50 216 SER A CA 1
ATOM 1606 C C . SER A 1 216 ? -26.572 5.694 26.808 1.00 96.50 216 SER A C 1
ATOM 1608 O O . SER A 1 216 ? -26.480 6.509 27.737 1.00 96.50 216 SER A O 1
ATOM 1610 N N . PRO A 1 217 ? -27.743 5.086 26.542 1.00 93.94 217 PRO A N 1
ATOM 1611 C CA . PRO A 1 217 ? -28.869 5.147 27.459 1.00 93.94 217 PRO A CA 1
ATOM 1612 C C . PRO A 1 217 ? -28.476 4.537 28.807 1.00 93.94 217 PRO A C 1
ATOM 1614 O O . PRO A 1 217 ? -27.525 3.753 28.897 1.00 93.94 217 PRO A O 1
ATOM 1617 N N . GLN A 1 218 ? -29.223 4.886 29.853 1.00 93.00 218 GLN A N 1
ATOM 1618 C CA . GLN A 1 218 ? -29.052 4.238 31.150 1.00 93.00 218 GLN A CA 1
ATOM 1619 C C . GLN A 1 218 ? -29.388 2.752 31.046 1.00 93.00 218 GLN A C 1
ATOM 1621 O O . GLN A 1 218 ? -30.397 2.372 30.451 1.00 93.00 218 GLN A O 1
ATOM 1626 N N . SER A 1 219 ? -28.546 1.924 31.653 1.00 90.81 219 SER A N 1
ATOM 1627 C CA . SER A 1 219 ? -28.748 0.485 31.760 1.00 90.81 219 SER A CA 1
ATOM 1628 C C . SER A 1 219 ? -28.626 0.060 33.217 1.00 90.81 219 SER A C 1
ATOM 1630 O O . SER A 1 219 ? -27.682 0.437 33.897 1.00 90.81 219 SER A O 1
ATOM 1632 N N . SER A 1 220 ? -29.570 -0.745 33.686 1.00 89.38 220 SER A N 1
ATOM 1633 C CA . SER A 1 220 ? -29.532 -1.426 34.990 1.00 89.38 220 SER A CA 1
ATOM 1634 C C . SER A 1 220 ? -29.765 -2.935 34.841 1.00 89.38 220 SER A C 1
ATOM 1636 O O . SER A 1 220 ? -30.088 -3.632 35.799 1.00 89.38 220 SER A O 1
ATOM 1638 N N . ARG A 1 221 ? -29.649 -3.444 33.604 1.00 87.62 221 ARG A N 1
ATOM 1639 C CA . ARG A 1 221 ? -30.037 -4.812 33.220 1.00 87.62 221 ARG A CA 1
ATOM 1640 C C . ARG A 1 221 ? -28.937 -5.852 33.432 1.00 87.62 221 ARG A C 1
ATOM 1642 O O . ARG A 1 221 ? -29.202 -7.041 33.277 1.00 87.62 221 ARG A O 1
ATOM 1649 N N . LEU A 1 222 ? -27.713 -5.421 33.731 1.00 91.44 222 LEU A N 1
ATOM 1650 C CA . LEU A 1 222 ? -26.602 -6.334 33.979 1.00 91.44 222 LEU A CA 1
ATOM 1651 C C . LEU A 1 222 ? -26.784 -7.002 35.350 1.00 91.44 222 LEU A C 1
ATOM 1653 O O . LEU A 1 222 ? -27.048 -6.335 36.349 1.00 91.44 222 LEU A O 1
ATOM 1657 N N . GLY A 1 223 ? -26.686 -8.333 35.384 1.00 93.31 223 GLY A N 1
ATOM 1658 C CA . GLY A 1 223 ? -26.720 -9.105 36.629 1.00 93.31 223 GLY A CA 1
ATOM 1659 C C . GLY A 1 223 ? -25.447 -8.919 37.459 1.00 93.31 223 GLY A C 1
ATOM 1660 O O . GLY A 1 223 ? -24.452 -8.415 36.950 1.00 93.31 223 GLY A O 1
ATOM 1661 N N . VAL A 1 224 ? -25.470 -9.357 38.722 1.00 96.19 224 VAL A N 1
ATOM 1662 C CA . VAL A 1 224 ? -24.285 -9.352 39.603 1.00 96.19 224 VAL A CA 1
ATOM 1663 C C . VAL A 1 224 ? -23.147 -10.154 38.960 1.00 96.19 224 VAL A C 1
ATOM 1665 O O . VAL A 1 224 ? -23.388 -11.245 38.442 1.00 96.19 224 VAL A O 1
ATOM 1668 N N . GLY A 1 225 ? -21.929 -9.613 38.997 1.00 96.88 225 GLY A N 1
ATOM 1669 C CA . GLY A 1 225 ? -20.721 -10.212 38.427 1.00 96.88 225 GLY A CA 1
ATOM 1670 C C . GLY A 1 225 ? -19.925 -9.261 37.528 1.00 96.88 225 GLY A C 1
ATOM 1671 O O . GLY A 1 225 ? -20.261 -8.087 37.367 1.00 96.88 225 GLY A O 1
ATOM 1672 N N . THR A 1 226 ? -18.852 -9.787 36.936 1.00 97.69 226 THR A N 1
ATOM 1673 C CA . THR A 1 226 ? -17.992 -9.065 35.988 1.00 97.69 226 THR A CA 1
ATOM 1674 C C . THR A 1 226 ? -18.508 -9.216 34.559 1.00 97.69 226 THR A C 1
ATOM 1676 O O . THR A 1 226 ? -18.751 -10.328 34.091 1.00 97.69 226 THR A O 1
ATOM 1679 N N . HIS A 1 227 ? -18.618 -8.099 33.841 1.00 97.38 227 HIS A N 1
ATOM 1680 C CA . HIS A 1 227 ? -19.023 -8.046 32.436 1.00 97.38 227 HIS A CA 1
ATOM 1681 C C . HIS A 1 227 ? -17.903 -7.465 31.581 1.00 97.38 227 HIS A C 1
ATOM 1683 O O . HIS A 1 227 ? -17.403 -6.377 31.863 1.00 97.38 227 HIS A O 1
ATOM 1689 N N . PHE A 1 228 ? -17.536 -8.159 30.506 1.00 97.81 228 PHE A N 1
ATOM 1690 C CA . PHE A 1 228 ? -16.610 -7.647 29.498 1.00 97.81 228 PHE A CA 1
ATOM 1691 C C . PHE A 1 228 ? -17.390 -6.834 28.473 1.00 97.81 228 PHE A C 1
ATOM 1693 O O . PHE A 1 228 ? -18.220 -7.386 27.747 1.00 97.81 228 PHE A O 1
ATOM 1700 N N . ILE A 1 229 ? -17.127 -5.532 28.416 1.00 97.88 229 ILE A N 1
ATOM 1701 C CA . ILE A 1 229 ? -17.796 -4.607 27.507 1.00 97.88 229 ILE A CA 1
ATOM 1702 C C . ILE A 1 229 ? -16.803 -4.167 26.439 1.00 97.88 229 ILE A C 1
ATOM 1704 O O . ILE A 1 229 ? -15.693 -3.742 26.749 1.00 97.88 229 ILE A O 1
ATOM 1708 N N . ARG A 1 230 ? -17.224 -4.237 25.177 1.00 98.31 230 ARG A N 1
ATOM 1709 C CA . ARG A 1 230 ? -16.499 -3.682 24.036 1.00 98.31 230 ARG A CA 1
ATOM 1710 C C . ARG A 1 230 ? -17.378 -2.671 23.309 1.00 98.31 230 ARG A C 1
ATOM 1712 O O . ARG A 1 230 ? -18.547 -2.943 23.047 1.00 98.31 230 ARG A O 1
ATOM 1719 N N . ALA A 1 231 ? -16.817 -1.511 23.001 1.00 98.31 231 ALA A N 1
ATOM 1720 C CA . ALA A 1 231 ? -17.392 -0.528 22.094 1.00 98.31 231 ALA A CA 1
ATOM 1721 C C . ALA A 1 231 ? -16.692 -0.666 20.739 1.00 98.31 231 ALA A C 1
ATOM 1723 O O . ALA A 1 231 ? -15.486 -0.440 20.652 1.00 98.31 231 ALA A O 1
ATOM 1724 N N . GLU A 1 232 ? -17.427 -1.072 19.707 1.00 98.31 232 GLU A N 1
ATOM 1725 C CA . GLU A 1 232 ? -16.906 -1.305 18.359 1.00 98.31 232 GLU A CA 1
ATOM 1726 C C . GLU A 1 232 ? -17.335 -0.178 17.423 1.00 98.31 232 GLU A C 1
ATOM 1728 O O . GLU A 1 232 ? -18.524 0.002 17.160 1.00 98.31 232 GLU A O 1
ATOM 1733 N N . TYR A 1 233 ? -16.363 0.573 16.914 1.00 98.00 233 TYR A N 1
ATOM 1734 C CA . TYR A 1 233 ? -16.548 1.582 15.884 1.00 98.00 233 TYR A CA 1
ATOM 1735 C C . TYR A 1 233 ? -16.318 0.961 14.502 1.00 98.00 233 TYR A C 1
ATOM 1737 O O . TYR A 1 233 ? -15.240 0.441 14.219 1.00 98.00 233 TYR A O 1
ATOM 1745 N N . SER A 1 234 ? -17.321 1.018 13.622 1.00 93.44 234 SER A N 1
ATOM 1746 C CA . SER A 1 234 ? -17.263 0.383 12.293 1.00 93.44 234 SER A CA 1
ATOM 1747 C C . SER A 1 234 ? -16.428 1.145 11.254 1.00 93.44 234 SER A C 1
ATOM 1749 O O . SER A 1 234 ? -16.277 0.668 10.129 1.00 93.44 234 SER A O 1
ATOM 1751 N N . GLY A 1 235 ? -15.926 2.334 11.595 1.00 93.62 235 GLY A N 1
ATOM 1752 C CA . GLY A 1 235 ? -15.378 3.279 10.623 1.00 93.62 235 GLY A CA 1
ATOM 1753 C C . GLY A 1 235 ? -16.461 4.086 9.899 1.00 93.62 235 GLY A C 1
ATOM 1754 O O . GLY A 1 235 ? -17.663 3.831 10.043 1.00 93.62 235 GLY A O 1
ATOM 1755 N N . ASP A 1 236 ? -16.017 5.037 9.083 1.00 92.19 236 ASP A N 1
ATOM 1756 C CA . ASP A 1 236 ? -16.840 5.848 8.181 1.00 92.19 236 ASP A CA 1
ATOM 1757 C C . ASP A 1 236 ? -16.172 5.989 6.801 1.00 92.19 236 ASP A C 1
ATOM 1759 O O . ASP A 1 236 ? -15.404 5.114 6.405 1.00 92.19 236 ASP A O 1
ATOM 1763 N N . ALA A 1 237 ? -16.503 7.014 6.014 1.00 87.69 237 ALA A N 1
ATOM 1764 C CA . ALA A 1 237 ? -15.887 7.222 4.701 1.00 87.69 237 ALA A CA 1
ATOM 1765 C C . ALA A 1 237 ? -14.389 7.592 4.776 1.00 87.69 237 ALA A C 1
ATOM 1767 O O . ALA A 1 237 ? -13.664 7.352 3.815 1.00 87.69 237 ALA A O 1
ATOM 1768 N N . ILE A 1 238 ? -13.935 8.154 5.900 1.00 86.94 238 ILE A N 1
ATOM 1769 C CA . ILE A 1 238 ? -12.597 8.724 6.105 1.00 86.94 238 ILE A CA 1
ATOM 1770 C C . ILE A 1 238 ? -11.768 7.849 7.053 1.00 86.94 238 ILE A C 1
ATOM 1772 O O . ILE A 1 238 ? -10.584 7.638 6.804 1.00 86.94 238 ILE A O 1
ATOM 1776 N N . PHE A 1 239 ? -12.378 7.310 8.110 1.00 90.75 239 PHE A N 1
ATOM 1777 C CA . PHE A 1 239 ? -11.716 6.618 9.213 1.00 90.75 239 PHE A CA 1
ATOM 1778 C C . PHE A 1 239 ? -11.986 5.112 9.233 1.00 90.75 239 PHE A C 1
ATOM 1780 O O . PHE A 1 239 ? -13.106 4.643 9.010 1.00 90.75 239 PHE A O 1
ATOM 1787 N N . GLY A 1 240 ? -10.937 4.337 9.514 1.00 91.62 240 GLY A N 1
ATOM 1788 C CA . GLY A 1 240 ? -10.992 2.886 9.664 1.00 91.62 240 GLY A CA 1
ATOM 1789 C C . GLY A 1 240 ? -11.669 2.459 10.972 1.00 91.62 240 GLY A C 1
ATOM 1790 O O . GLY A 1 240 ? -11.832 3.281 11.881 1.00 91.62 240 GLY A O 1
ATOM 1791 N N . PRO A 1 241 ? -12.070 1.181 11.087 1.00 94.94 241 PRO A N 1
ATOM 1792 C CA . PRO A 1 241 ? -12.676 0.657 12.304 1.00 94.94 241 PRO A CA 1
ATOM 1793 C C . PRO A 1 241 ? -11.685 0.653 13.474 1.00 94.94 241 PRO A C 1
ATOM 1795 O O . PRO A 1 241 ? -10.488 0.430 13.298 1.00 94.94 241 PRO A O 1
ATOM 1798 N N . SER A 1 242 ? -12.198 0.842 14.686 1.00 97.25 242 SER A N 1
ATOM 1799 C CA . SER A 1 242 ? -11.442 0.719 15.937 1.00 97.25 242 SER A CA 1
ATOM 1800 C C . SER A 1 242 ? -12.358 0.224 17.056 1.00 97.25 242 SER A C 1
ATOM 1802 O O . SER A 1 242 ? -13.571 0.105 16.884 1.00 97.25 242 SER A O 1
ATOM 1804 N N . ASN A 1 243 ? -11.801 -0.168 18.201 1.00 97.94 243 ASN A N 1
ATOM 1805 C CA . ASN A 1 243 ? -12.612 -0.604 19.334 1.00 97.94 243 ASN A CA 1
ATOM 1806 C C . ASN A 1 243 ? -11.919 -0.335 20.669 1.00 97.94 243 ASN A C 1
ATOM 1808 O O . ASN A 1 243 ? -10.699 -0.219 20.730 1.00 97.94 243 ASN A O 1
ATOM 1812 N N . SER A 1 244 ? -12.716 -0.282 21.733 1.00 98.25 244 SER A N 1
ATOM 1813 C CA . SER A 1 244 ? -12.254 -0.171 23.117 1.00 98.25 244 SER A CA 1
ATOM 1814 C C . SER A 1 244 ? -12.903 -1.257 23.960 1.00 98.25 244 SER A C 1
ATOM 1816 O O . SER A 1 244 ? -14.101 -1.498 23.814 1.00 98.25 244 SER A O 1
ATOM 1818 N N . SER A 1 245 ? -12.138 -1.921 24.827 1.00 97.81 245 SER A N 1
ATOM 1819 C CA . SER A 1 245 ? -12.644 -2.961 25.731 1.00 97.81 245 SER A CA 1
ATOM 1820 C C . SER A 1 245 ? -12.341 -2.608 27.183 1.00 97.81 245 SER A C 1
ATOM 1822 O O . SER A 1 245 ? -11.235 -2.175 27.492 1.00 97.81 245 SER A O 1
ATOM 1824 N N . PHE A 1 246 ? -13.301 -2.833 28.078 1.00 97.81 246 PHE A N 1
ATOM 1825 C CA . PHE A 1 246 ? -13.148 -2.640 29.520 1.00 97.81 246 PHE A CA 1
ATOM 1826 C C . PHE A 1 246 ? -14.023 -3.631 30.303 1.00 97.81 246 PHE A C 1
ATOM 1828 O O . PHE A 1 246 ? -14.943 -4.243 29.756 1.00 97.81 246 PHE A O 1
ATOM 1835 N N . THR A 1 247 ? -13.742 -3.801 31.593 1.00 98.00 247 THR A N 1
ATOM 1836 C CA . THR A 1 247 ? -14.581 -4.588 32.505 1.00 98.00 247 THR A CA 1
ATOM 1837 C C . THR A 1 247 ? -15.514 -3.678 33.292 1.00 98.00 247 THR A C 1
ATOM 1839 O O . THR A 1 247 ? -15.116 -2.613 33.763 1.00 98.00 247 THR A O 1
ATOM 1842 N N . HIS A 1 248 ? -16.763 -4.102 33.449 1.00 97.38 248 HIS A N 1
ATOM 1843 C CA . HIS A 1 248 ? -17.726 -3.480 34.346 1.00 97.38 248 HIS A CA 1
ATOM 1844 C C . HIS A 1 248 ? -18.139 -4.479 35.420 1.00 97.38 248 HIS A C 1
ATOM 1846 O O . HIS A 1 248 ? -18.594 -5.579 35.103 1.00 97.38 248 HIS A O 1
ATOM 1852 N N . GLU A 1 249 ? -17.992 -4.102 36.682 1.00 97.81 249 GLU A N 1
ATOM 1853 C CA . GLU A 1 249 ? -18.389 -4.938 37.808 1.00 97.81 249 GLU A CA 1
ATOM 1854 C C . GLU A 1 249 ? -19.747 -4.496 38.357 1.00 97.81 249 GLU A C 1
ATOM 1856 O O . GLU A 1 249 ? -19.992 -3.309 38.575 1.00 97.81 249 GLU A O 1
ATOM 1861 N N . VAL A 1 250 ? -20.632 -5.468 38.583 1.00 97.31 250 VAL A N 1
ATOM 1862 C CA . VAL A 1 250 ? -21.907 -5.273 39.274 1.00 97.31 250 VAL A CA 1
ATOM 1863 C C . VAL A 1 250 ? -21.858 -6.019 40.601 1.00 97.31 250 VAL A C 1
ATOM 1865 O O . VAL A 1 250 ? -21.818 -7.250 40.623 1.00 97.31 250 VAL A O 1
ATOM 1868 N N . THR A 1 251 ? -21.900 -5.290 41.709 1.00 96.50 251 THR A N 1
ATOM 1869 C CA . THR A 1 251 ? -21.945 -5.849 43.060 1.00 96.50 251 THR A CA 1
ATOM 1870 C C . THR A 1 251 ? -23.388 -6.099 43.506 1.00 96.50 251 THR A C 1
ATOM 1872 O O . THR A 1 251 ? -24.355 -5.600 42.915 1.00 96.50 251 THR A O 1
ATOM 1875 N N . ALA A 1 252 ? -23.567 -6.922 44.542 1.00 91.06 252 ALA A N 1
ATOM 1876 C CA . ALA A 1 252 ? -24.878 -7.099 45.160 1.00 91.06 252 ALA A CA 1
ATOM 1877 C C . ALA A 1 252 ? -25.404 -5.759 45.711 1.00 91.06 252 ALA A C 1
ATOM 1879 O O . ALA A 1 252 ? -24.624 -4.867 46.047 1.00 91.06 252 ALA A O 1
ATOM 1880 N N . ALA A 1 253 ? -26.730 -5.611 45.786 1.00 78.50 253 ALA A N 1
ATOM 1881 C CA . ALA A 1 253 ? -27.301 -4.494 46.531 1.00 78.50 253 ALA A CA 1
ATOM 1882 C C . ALA A 1 253 ? -26.897 -4.621 48.020 1.00 78.50 253 ALA A C 1
ATOM 1884 O O . ALA A 1 253 ? -26.793 -5.761 48.484 1.00 78.50 253 ALA A O 1
ATOM 1885 N N . PRO A 1 254 ? -26.642 -3.500 48.723 1.00 70.31 254 PRO A N 1
ATOM 1886 C CA . PRO A 1 254 ? -26.387 -3.500 50.164 1.00 70.31 254 PRO A CA 1
ATOM 1887 C C . PRO A 1 254 ? -27.486 -4.197 50.970 1.00 70.31 254 PRO A C 1
ATOM 1889 O O . PRO A 1 254 ? -28.661 -4.143 50.533 1.00 70.31 254 PRO A O 1
#

Nearest PDB structures (foldseek):
  2p9r-assembly2_B  TM=5.670E-01  e=3.024E-03  Homo sapiens
  7q61-assembly1_A  TM=6.199E-01  e=8.740E-01  Homo sapiens
  7q62-assembly1_B  TM=5.923E-01  e=1.607E+00  Homo sapiens
  6mim-assembly2_C  TM=3.687E-01  e=6.064E-01  Homo sapiens
  5e4q-assembly1_A  TM=4.256E-01  e=1.185E+00  Mus musculus

Solvent-accessible surface area (backbone atoms only — not comparable to full-atom values): 14327 Å² total; per-residue (Å²): 136,88,78,89,74,87,53,96,82,60,78,72,81,47,77,82,52,50,61,62,52,50,51,57,55,52,72,76,49,69,90,90,76,68,65,58,72,46,69,74,74,55,86,48,40,36,72,91,31,72,49,16,47,49,38,62,34,77,88,35,80,83,5,43,52,42,45,44,41,71,73,46,43,88,42,41,42,61,51,45,60,48,40,38,78,43,26,46,69,71,56,74,47,83,80,51,73,66,25,51,52,25,38,75,35,65,24,58,29,55,87,30,25,33,51,86,89,76,52,65,57,56,39,64,27,73,51,30,49,50,34,50,50,52,52,50,51,50,58,38,41,77,67,57,78,46,69,97,78,80,81,45,44,57,37,42,38,48,54,52,60,46,60,67,64,33,39,50,67,46,68,27,32,42,44,36,41,37,40,52,64,43,94,87,53,86,67,60,43,54,46,40,36,37,39,26,48,73,90,37,79,51,76,76,70,41,68,40,40,90,81,10,33,38,70,52,71,77,44,42,82,67,65,70,44,81,40,47,39,34,43,37,34,72,30,50,98,59,30,33,58,31,56,23,75,44,79,42,40,25,40,71,62,133

Foldseek 3Di:
DDDPDPDPPDPDCPLVNPLVVVVVVCVPDPPLPAAAEAAFDADQCFPPGPLVQQAPPCVRCNHSVNSCCVRQPLSYYYLLQCLLPCLCVQLVHDADPQQVVCSVRSHRGQVQADHVPRDGRRHGDPSVVSSSVVSVVVSCVVSVVDDPFPPFFEKEKDKDKPPFAAEQQDWMKMKMAIQGPDPPDPQGWWDWKFKAKPNHTDDDTDTADRNRIDIGDIDNPDDAAKIKIKIWAPTDRRYHIDMDIDIGGYHYDD